Protein AF-0000000083312187 (afdb_homodimer)

Structure (mmCIF, N/CA/C/O backbone):
data_AF-0000000083312187-model_v1
#
loop_
_entity.id
_entity.type
_entity.pdbx_description
1 polymer 'Cupin domain-containing protein'
#
loop_
_atom_site.group_PDB
_atom_site.id
_atom_site.type_symbol
_atom_site.label_atom_id
_atom_site.label_alt_id
_atom_site.label_comp_id
_atom_site.label_asym_id
_atom_site.label_entity_id
_atom_site.label_seq_id
_atom_site.pdbx_PDB_ins_code
_atom_site.Cartn_x
_atom_site.Cartn_y
_atom_site.Cartn_z
_atom_site.occupancy
_atom_site.B_iso_or_equiv
_atom_site.auth_seq_id
_atom_site.auth_comp_id
_atom_site.auth_asym_id
_atom_site.auth_atom_id
_atom_site.pdbx_PDB_model_num
ATOM 1 N N . MET A 1 1 ? -21 4.477 -4.812 1 44.88 1 MET A N 1
ATOM 2 C CA . MET A 1 1 ? -20 5.5 -5.086 1 44.88 1 MET A CA 1
ATOM 3 C C . MET A 1 1 ? -19.188 5.156 -6.332 1 44.88 1 MET A C 1
ATOM 5 O O . MET A 1 1 ? -18.859 3.992 -6.562 1 44.88 1 MET A O 1
ATOM 9 N N . ARG A 1 2 ? -19.047 6.031 -7.301 1 49.97 2 ARG A N 1
ATOM 10 C CA . ARG A 1 2 ? -18.375 5.812 -8.578 1 49.97 2 ARG A CA 1
ATOM 11 C C . ARG A 1 2 ? -16.875 5.609 -8.383 1 49.97 2 ARG A C 1
ATOM 13 O O . ARG A 1 2 ? -16.25 6.281 -7.562 1 49.97 2 ARG A O 1
ATOM 20 N N . GLU A 1 3 ? -16.344 4.527 -8.789 1 69.19 3 GLU A N 1
ATOM 21 C CA . GLU A 1 3 ? -14.914 4.215 -8.781 1 69.19 3 GLU A CA 1
ATOM 22 C C . GLU A 1 3 ? -14.109 5.309 -9.469 1 69.19 3 GLU A C 1
ATOM 24 O O . GLU A 1 3 ? -14.5 5.809 -10.523 1 69.19 3 GLU A O 1
ATOM 29 N N . LYS A 1 4 ? -13.242 5.938 -8.742 1 73.19 4 LYS A N 1
ATOM 30 C CA . LYS A 1 4 ? -12.242 6.812 -9.352 1 73.19 4 LYS A CA 1
ATOM 31 C C . LYS A 1 4 ? -10.953 6.055 -9.641 1 73.19 4 LYS A C 1
ATOM 33 O O . LYS A 1 4 ? -10.469 5.289 -8.805 1 73.19 4 LYS A O 1
ATOM 38 N N . ARG A 1 5 ? -10.531 6.031 -10.969 1 75.44 5 ARG A N 1
ATOM 39 C CA . ARG A 1 5 ? -9.273 5.363 -11.289 1 75.44 5 ARG A CA 1
ATOM 40 C C . ARG A 1 5 ? -8.469 6.168 -12.305 1 75.44 5 ARG A C 1
ATOM 42 O O . ARG A 1 5 ? -9.031 6.695 -13.273 1 75.44 5 ARG A O 1
ATOM 49 N N . GLU A 1 6 ? -7.234 6.398 -12.008 1 72.56 6 GLU A N 1
ATOM 50 C CA . GLU A 1 6 ? -6.344 7.059 -12.953 1 72.56 6 GLU A CA 1
ATOM 51 C C . GLU A 1 6 ? -5.848 6.082 -14.016 1 72.56 6 GLU A C 1
ATOM 53 O O . GLU A 1 6 ? -5.715 6.441 -15.188 1 72.56 6 GLU A O 1
ATOM 58 N N . GLY A 1 7 ? -5.711 4.82 -13.711 1 88.5 7 GLY A N 1
ATOM 59 C CA . GLY A 1 7 ? -5.18 3.719 -14.5 1 88.5 7 GLY A CA 1
ATOM 60 C C . GLY A 1 7 ? -4.758 2.529 -13.656 1 88.5 7 GLY A C 1
ATOM 61 O O . GLY A 1 7 ? -4.766 2.6 -12.43 1 88.5 7 GLY A O 1
ATOM 62 N N . TYR A 1 8 ? -4.348 1.538 -14.344 1 95.19 8 TYR A N 1
ATOM 63 C CA . TYR A 1 8 ? -3.959 0.329 -13.625 1 95.19 8 TYR A CA 1
ATOM 64 C C . TYR A 1 8 ? -2.521 0.428 -13.125 1 95.19 8 TYR A C 1
ATOM 66 O O . TYR A 1 8 ? -2.141 -0.252 -12.172 1 95.19 8 TYR A O 1
ATOM 74 N N . PHE A 1 9 ? -1.704 1.27 -13.852 1 98.06 9 PHE A N 1
ATOM 75 C CA . PHE A 1 9 ? -0.281 1.392 -13.562 1 98.06 9 PHE A CA 1
ATOM 76 C C . PHE A 1 9 ? 0.081 2.832 -13.219 1 98.06 9 PHE A C 1
ATOM 78 O O . PHE A 1 9 ? -0.095 3.734 -14.039 1 98.06 9 PHE A O 1
ATOM 85 N N . VAL A 1 10 ? 0.602 3.006 -12.008 1 97.62 10 VAL A N 1
ATOM 86 C CA . VAL A 1 10 ? 0.875 4.352 -11.508 1 97.62 10 VAL A CA 1
ATOM 87 C C . VAL A 1 10 ? 2.303 4.422 -10.969 1 97.62 10 VAL A C 1
ATOM 89 O O . VAL A 1 10 ? 2.773 3.49 -10.32 1 97.62 10 VAL A O 1
ATOM 92 N N . ARG A 1 11 ? 2.953 5.48 -11.258 1 97.75 11 ARG A N 1
ATOM 93 C CA . ARG A 1 11 ? 4.145 5.883 -10.516 1 97.75 11 ARG A CA 1
ATOM 94 C C . ARG A 1 11 ? 3.832 7.039 -9.57 1 97.75 11 ARG A C 1
ATOM 96 O O . ARG A 1 11 ? 3.891 8.203 -9.961 1 97.75 11 ARG A O 1
ATOM 103 N N . PRO A 1 12 ? 3.58 6.734 -8.352 1 98.5 12 PRO A N 1
ATOM 104 C CA . PRO A 1 12 ? 3.049 7.754 -7.441 1 98.5 12 PRO A CA 1
ATOM 105 C C . PRO A 1 12 ? 3.914 9.008 -7.395 1 98.5 12 PRO A C 1
ATOM 107 O O . PRO A 1 12 ? 3.387 10.125 -7.379 1 98.5 12 PRO A O 1
ATOM 110 N N . LEU A 1 13 ? 5.172 8.867 -7.465 1 98.31 13 LEU A N 1
ATOM 111 C CA . LEU A 1 13 ? 6.074 10 -7.258 1 98.31 13 LEU A CA 1
ATOM 112 C C . LEU A 1 13 ? 5.984 10.984 -8.414 1 98.31 13 LEU A C 1
ATOM 114 O O . LEU A 1 13 ? 6.402 12.141 -8.281 1 98.31 13 LEU A O 1
ATOM 118 N N . ASP A 1 14 ? 5.453 10.539 -9.555 1 97.75 14 ASP A N 1
ATOM 119 C CA . ASP A 1 14 ? 5.262 11.453 -10.68 1 97.75 14 ASP A CA 1
ATOM 120 C C . ASP A 1 14 ? 4.223 12.516 -10.352 1 97.75 14 ASP A C 1
ATOM 122 O O . ASP A 1 14 ? 4.133 13.539 -11.031 1 97.75 14 ASP A O 1
ATOM 126 N N . HIS A 1 15 ? 3.432 12.297 -9.289 1 97.88 15 HIS A N 1
ATOM 127 C CA . HIS A 1 15 ? 2.365 13.219 -8.922 1 97.88 15 HIS A CA 1
ATOM 128 C C . HIS A 1 15 ? 2.756 14.062 -7.711 1 97.88 15 HIS A C 1
ATOM 130 O O . HIS A 1 15 ? 1.979 14.906 -7.258 1 97.88 15 HIS A O 1
ATOM 136 N N . ALA A 1 16 ? 3.969 13.805 -7.18 1 98.31 16 ALA A N 1
ATOM 137 C CA . ALA A 1 16 ? 4.383 14.492 -5.961 1 98.31 16 ALA A CA 1
ATOM 138 C C . ALA A 1 16 ? 4.48 16 -6.191 1 98.31 16 ALA A C 1
ATOM 140 O O . ALA A 1 16 ? 4.961 16.438 -7.238 1 98.31 16 ALA A O 1
ATOM 141 N N . GLN A 1 17 ? 3.953 16.688 -5.195 1 97.31 17 GLN A N 1
ATOM 142 C CA . GLN A 1 17 ? 3.979 18.156 -5.234 1 97.31 17 GLN A CA 1
ATOM 143 C C . GLN A 1 17 ? 4.234 18.734 -3.846 1 97.31 17 GLN A C 1
ATOM 145 O O . GLN A 1 17 ? 3.955 18.094 -2.834 1 97.31 17 GLN A O 1
ATOM 150 N N . VAL A 1 18 ? 4.859 19.938 -3.854 1 95.06 18 VAL A N 1
ATOM 151 C CA . VAL A 1 18 ? 5.008 20.688 -2.613 1 95.06 18 VAL A CA 1
ATOM 152 C C . VAL A 1 18 ? 4.012 21.844 -2.588 1 95.06 18 VAL A C 1
ATOM 154 O O . VAL A 1 18 ? 3.973 22.656 -3.516 1 95.06 18 VAL A O 1
ATOM 157 N N . ARG A 1 19 ? 3.209 21.828 -1.599 1 95.44 19 ARG A N 1
ATOM 158 C CA . ARG A 1 19 ? 2.33 22.953 -1.311 1 95.44 19 ARG A CA 1
ATOM 159 C C . ARG A 1 19 ? 2.639 23.547 0.059 1 95.44 19 ARG A C 1
ATOM 161 O O . ARG A 1 19 ? 2.502 22.875 1.081 1 95.44 19 ARG A O 1
ATOM 168 N N . PRO A 1 20 ? 3.023 24.797 0.011 1 92.88 20 PRO A N 1
ATOM 169 C CA . PRO A 1 20 ? 3.463 25.375 1.28 1 92.88 20 PRO A CA 1
ATOM 170 C C . PRO A 1 20 ? 2.309 25.609 2.254 1 92.88 20 PRO A C 1
ATOM 172 O O . PRO A 1 20 ? 2.514 25.594 3.471 1 92.88 20 PRO A O 1
ATOM 175 N N . GLU A 1 21 ? 1.139 25.766 1.755 1 95.62 21 GLU A N 1
ATOM 176 C CA . GLU A 1 21 ? 0.033 26.203 2.604 1 95.62 21 GLU A CA 1
ATOM 177 C C . GLU A 1 21 ? -0.605 25.016 3.328 1 95.62 21 GLU A C 1
ATOM 179 O O . GLU A 1 21 ? -1.021 25.141 4.48 1 95.62 21 GLU A O 1
ATOM 184 N N . LYS A 1 22 ? -0.752 23.938 2.574 1 96.88 22 LYS A N 1
ATOM 185 C CA . LYS A 1 22 ? -1.388 22.75 3.164 1 96.88 22 LYS A CA 1
ATOM 186 C C . LYS A 1 22 ? -0.847 21.469 2.545 1 96.88 22 LYS A C 1
ATOM 188 O O . LYS A 1 22 ? -0.355 21.469 1.415 1 96.88 22 LYS A O 1
ATOM 193 N N . PRO A 1 23 ? -0.959 20.438 3.227 1 98 23 PRO A N 1
ATOM 194 C CA . PRO A 1 23 ? -0.516 19.172 2.645 1 98 23 PRO A CA 1
ATOM 195 C C . PRO A 1 23 ? -1.186 18.859 1.307 1 98 23 PRO A C 1
ATOM 197 O O . PRO A 1 23 ? -2.355 19.203 1.107 1 98 23 PRO A O 1
ATOM 200 N N . PHE A 1 24 ? -0.354 18.281 0.416 1 98.44 24 PHE A N 1
ATOM 201 C CA . PHE A 1 24 ? -0.876 17.859 -0.878 1 98.44 24 PHE A CA 1
ATOM 202 C C . PHE A 1 24 ? -1.428 16.438 -0.802 1 98.44 24 PHE A C 1
ATOM 204 O O . PHE A 1 24 ? -0.827 15.57 -0.172 1 98.44 24 PHE A O 1
ATOM 211 N N . LYS A 1 25 ? -2.564 16.203 -1.432 1 97.75 25 LYS A N 1
ATOM 212 C CA . LYS A 1 25 ? -3.174 14.875 -1.516 1 97.75 25 LYS A CA 1
ATOM 213 C C . LYS A 1 25 ? -3.627 14.562 -2.939 1 97.75 25 LYS A C 1
ATOM 215 O O . LYS A 1 25 ? -4.129 15.445 -3.643 1 97.75 25 LYS A O 1
ATOM 220 N N . HIS A 1 26 ? -3.396 13.414 -3.395 1 97.19 26 HIS A N 1
ATOM 221 C CA . HIS A 1 26 ? -3.867 12.898 -4.676 1 97.19 26 HIS A CA 1
ATOM 222 C C . HIS A 1 26 ? -4.402 11.477 -4.539 1 97.19 26 HIS A C 1
ATOM 224 O O . HIS A 1 26 ? -3.703 10.594 -4.043 1 97.19 26 HIS A O 1
ATOM 230 N N . THR A 1 27 ? -5.695 11.234 -4.988 1 97.38 27 THR A N 1
ATOM 231 C CA . THR A 1 27 ? -6.289 9.906 -4.941 1 97.38 27 THR A CA 1
ATOM 232 C C . THR A 1 27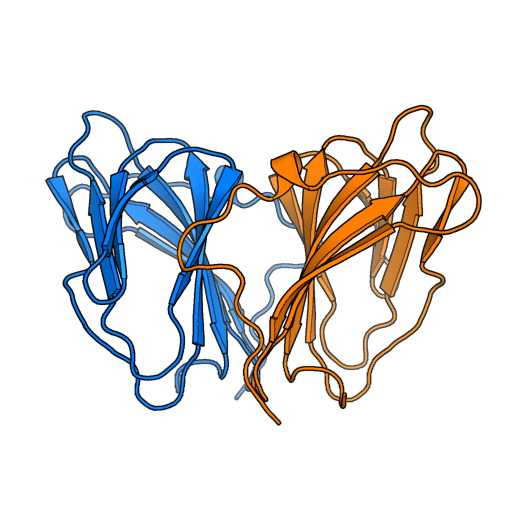 ? -6.062 9.164 -6.258 1 97.38 27 THR A C 1
ATOM 234 O O . THR A 1 27 ? -6.449 9.648 -7.324 1 97.38 27 THR A O 1
ATOM 237 N N . PHE A 1 28 ? -5.434 7.988 -6.16 1 97.75 28 PHE A N 1
ATOM 238 C CA . PHE A 1 28 ? -5.207 7.176 -7.352 1 97.75 28 PHE A CA 1
ATOM 239 C C . PHE A 1 28 ? -6.398 6.266 -7.621 1 97.75 28 PHE A C 1
ATOM 241 O O . PHE A 1 28 ? -6.738 6.004 -8.773 1 97.75 28 PHE A O 1
ATOM 248 N N . PHE A 1 29 ? -6.984 5.746 -6.551 1 97.38 29 PHE A N 1
ATOM 249 C CA . PHE A 1 29 ? -8.07 4.773 -6.637 1 97.38 29 PHE A CA 1
ATOM 250 C C . PHE A 1 29 ? -8.977 4.867 -5.418 1 97.38 29 PHE A C 1
ATOM 252 O O . PHE A 1 29 ? -8.5 5.031 -4.293 1 97.38 29 PHE A O 1
ATOM 259 N N . GLN A 1 30 ? -10.242 4.789 -5.672 1 97.06 30 GLN A N 1
ATOM 260 C CA . GLN A 1 30 ? -11.203 4.711 -4.574 1 97.06 30 GLN A CA 1
ATOM 261 C C . GLN A 1 30 ? -12.414 3.867 -4.961 1 97.06 30 GLN A C 1
ATOM 263 O O . GLN A 1 30 ? -13.008 4.074 -6.023 1 97.06 30 GLN A O 1
ATOM 268 N N . SER A 1 31 ? -12.648 2.926 -4.203 1 96.12 31 SER A N 1
ATOM 269 C CA . SER A 1 31 ? -13.898 2.176 -4.18 1 96.12 31 SER A CA 1
ATOM 270 C C . SER A 1 31 ? -14.539 2.215 -2.795 1 96.12 31 SER A C 1
ATOM 272 O O . SER A 1 31 ? -14.125 2.992 -1.934 1 96.12 31 SER A O 1
ATOM 274 N N . GLU A 1 32 ? -15.656 1.468 -2.67 1 95.38 32 GLU A N 1
ATOM 275 C CA . GLU A 1 32 ? -16.234 1.384 -1.333 1 95.38 32 GLU A CA 1
ATOM 276 C C . GLU A 1 32 ? -15.305 0.645 -0.375 1 95.38 32 GLU A C 1
ATOM 278 O O . GLU A 1 32 ? -15.367 0.848 0.839 1 95.38 32 GLU A O 1
ATOM 283 N N . ARG A 1 33 ? -14.367 -0.087 -0.883 1 96.75 33 ARG A N 1
ATOM 284 C CA . ARG A 1 33 ? -13.562 -1.013 -0.092 1 96.75 33 ARG A CA 1
ATOM 285 C C . ARG A 1 33 ? -12.289 -0.34 0.41 1 96.75 33 ARG A C 1
ATOM 287 O O . ARG A 1 33 ? -11.82 -0.624 1.518 1 96.75 33 ARG A O 1
ATOM 294 N N . LEU A 1 34 ? -11.766 0.509 -0.453 1 97.44 34 LEU A N 1
ATOM 295 C CA . LEU A 1 34 ? -10.531 1.141 -0.013 1 97.44 34 LEU A CA 1
ATOM 296 C C . LEU A 1 34 ? -10.234 2.389 -0.837 1 97.44 34 LEU A C 1
ATOM 298 O O . LEU A 1 34 ? -10.844 2.607 -1.885 1 97.44 34 LEU A O 1
ATOM 302 N N . LEU A 1 35 ? -9.461 3.229 -0.307 1 97.62 35 LEU A N 1
ATOM 303 C CA . LEU A 1 35 ? -8.852 4.375 -0.971 1 97.62 35 LEU A CA 1
ATOM 304 C C . LEU A 1 35 ? -7.332 4.262 -0.974 1 97.62 35 LEU A C 1
ATOM 306 O O . LEU A 1 35 ? -6.73 3.904 0.04 1 97.62 35 LEU A O 1
ATOM 310 N N . ALA A 1 36 ? -6.66 4.445 -2.139 1 98.06 36 ALA A N 1
ATOM 311 C CA . ALA A 1 36 ? -5.211 4.578 -2.275 1 98.06 36 ALA A CA 1
ATOM 312 C C . ALA A 1 36 ? -4.84 5.938 -2.861 1 98.06 36 ALA A C 1
ATOM 314 O O . ALA A 1 36 ? -5.371 6.34 -3.898 1 98.06 36 ALA A O 1
ATOM 315 N N . GLY A 1 37 ? -3.969 6.59 -2.164 1 98.06 37 GLY A N 1
ATOM 316 C CA . GLY A 1 37 ? -3.588 7.914 -2.629 1 98.06 37 GLY A CA 1
ATOM 317 C C . GLY A 1 37 ? -2.195 8.328 -2.188 1 98.06 37 GLY A C 1
ATOM 318 O O . GLY A 1 37 ? -1.494 7.555 -1.532 1 98.06 37 GLY A O 1
ATOM 319 N N . LEU A 1 38 ? -1.768 9.484 -2.658 1 98.69 38 LEU A N 1
ATOM 320 C CA . LEU A 1 38 ? -0.474 10.094 -2.361 1 98.69 38 LEU A CA 1
ATOM 321 C C . LEU A 1 38 ? -0.638 11.305 -1.457 1 98.69 38 LEU A C 1
ATOM 323 O O . LEU A 1 38 ? -1.54 12.125 -1.662 1 98.69 38 LEU A O 1
ATOM 327 N N . ASN A 1 39 ? 0.223 11.375 -0.456 1 98.81 39 ASN A N 1
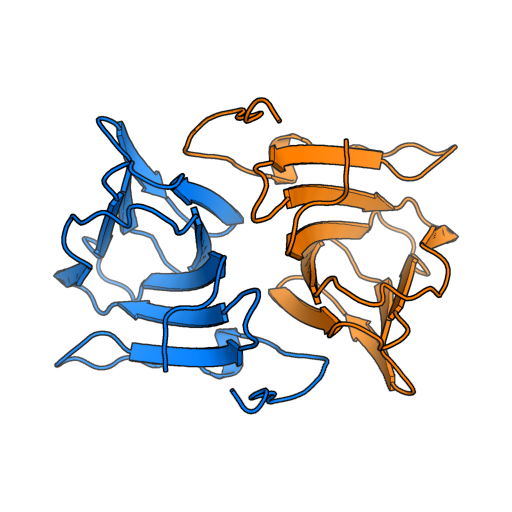ATOM 328 C CA . ASN A 1 39 ? 0.313 12.562 0.391 1 98.81 39 ASN A CA 1
ATOM 329 C C . ASN A 1 39 ? 1.723 13.148 0.387 1 98.81 39 ASN A C 1
ATOM 331 O O . ASN A 1 39 ? 2.707 12.406 0.412 1 98.81 39 ASN A O 1
ATOM 335 N N 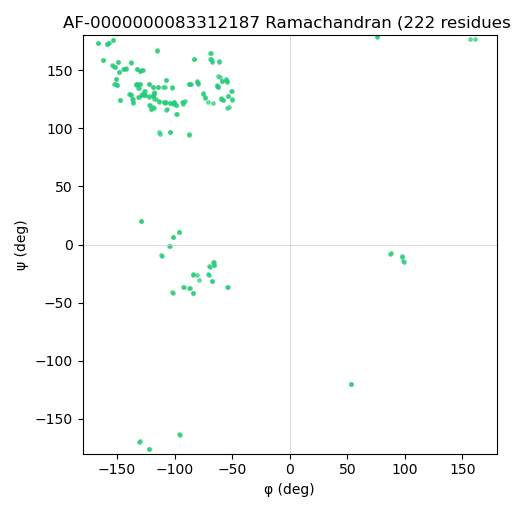. CYS A 1 40 ? 1.809 14.445 0.318 1 98.88 40 CYS A N 1
ATOM 336 C CA . CYS A 1 40 ? 3.066 15.18 0.451 1 98.88 40 CYS A CA 1
ATOM 337 C C . CYS A 1 40 ? 2.967 16.234 1.541 1 98.88 40 CYS A C 1
ATOM 339 O O . CYS A 1 40 ? 2.029 17.031 1.552 1 98.88 40 CYS A O 1
ATOM 341 N N . LEU A 1 41 ? 3.91 16.234 2.445 1 98.81 41 LEU A N 1
ATOM 342 C CA . LEU A 1 41 ? 4.016 17.234 3.498 1 98.81 41 LEU A CA 1
ATOM 343 C C . LEU A 1 41 ? 5.27 18.094 3.311 1 98.81 41 LEU A C 1
ATOM 345 O O . LEU A 1 41 ? 6.383 17.562 3.264 1 98.81 41 LEU A O 1
ATOM 349 N N . ALA A 1 42 ? 5.109 19.391 3.207 1 98.62 42 ALA A N 1
ATOM 350 C CA . ALA A 1 42 ? 6.254 20.297 3.266 1 98.62 42 ALA A CA 1
ATOM 351 C C . ALA A 1 42 ? 6.863 20.312 4.664 1 98.62 42 ALA A C 1
ATOM 353 O O . ALA A 1 42 ? 6.223 19.906 5.633 1 98.62 42 ALA A O 1
ATOM 354 N N . PRO A 1 43 ? 8.156 20.766 4.715 1 98.19 43 PRO A N 1
ATOM 355 C CA . PRO A 1 43 ? 8.75 20.906 6.051 1 98.19 43 PRO A CA 1
ATOM 356 C C . PRO A 1 43 ? 7.859 21.688 7.012 1 98.19 43 PRO A C 1
ATOM 358 O O . PRO A 1 43 ? 7.359 22.75 6.66 1 98.19 43 PRO A O 1
ATOM 361 N N . GLY A 1 44 ? 7.559 21.078 8.125 1 98.12 44 GLY A N 1
ATOM 362 C CA . GLY A 1 44 ? 6.773 21.75 9.148 1 98.12 44 GLY A CA 1
ATOM 363 C C . GLY A 1 44 ? 5.305 21.359 9.117 1 98.12 44 GLY A C 1
ATOM 364 O O . GLY A 1 44 ? 4.574 21.609 10.078 1 98.12 44 GLY A O 1
ATOM 365 N N . GLN A 1 45 ? 4.852 20.75 8.078 1 98.75 45 GLN A N 1
ATOM 366 C CA . GLN A 1 45 ? 3.459 20.344 7.965 1 98.75 45 GLN A CA 1
ATOM 367 C C . GLN A 1 45 ? 3.227 19 8.672 1 98.75 45 GLN A C 1
ATOM 369 O O . GLN A 1 45 ? 4.176 18.266 8.93 1 98.75 45 GLN A O 1
ATOM 374 N N . ALA A 1 46 ? 1.927 18.766 8.984 1 98.56 46 ALA A N 1
ATOM 375 C CA . ALA A 1 46 ? 1.582 17.562 9.719 1 98.56 46 ALA A CA 1
ATOM 376 C C . ALA A 1 46 ? 0.142 17.141 9.445 1 98.56 46 ALA A C 1
ATOM 378 O O . ALA A 1 46 ? -0.658 17.938 8.945 1 98.56 46 ALA A O 1
ATOM 379 N N . GLN A 1 47 ? -0.128 15.867 9.602 1 98.12 47 GLN A N 1
ATOM 380 C CA . GLN A 1 47 ? -1.462 15.344 9.875 1 98.12 47 GLN A CA 1
ATOM 381 C C . GLN A 1 47 ? -1.654 15.078 11.367 1 98.12 47 GLN A C 1
ATOM 383 O O . GLN A 1 47 ? -1.032 14.172 11.93 1 98.12 47 GLN A O 1
ATOM 388 N N . PRO A 1 48 ? -2.492 15.844 11.953 1 97.25 48 PRO A N 1
ATOM 389 C CA . PRO A 1 48 ? -2.631 15.75 13.414 1 97.25 48 PRO A CA 1
ATOM 390 C C . PRO A 1 48 ? -3.098 14.375 13.875 1 97.25 48 PRO A C 1
ATOM 392 O O . PRO A 1 48 ? -3.738 13.648 13.109 1 97.25 48 PRO A O 1
ATOM 395 N N . LEU A 1 49 ? -2.799 14.07 15.117 1 97.38 49 LEU A N 1
ATOM 396 C CA . LEU A 1 49 ? -3.215 12.82 15.742 1 97.38 49 LEU A CA 1
ATOM 397 C C . LEU A 1 49 ? -4.734 12.688 15.742 1 97.38 49 LEU A C 1
ATOM 399 O O . LEU A 1 49 ? -5.441 13.609 16.156 1 97.38 49 LEU A O 1
ATOM 403 N N . HIS A 1 50 ? -5.23 11.625 15.219 1 96.81 50 HIS A N 1
ATOM 404 C CA . HIS A 1 50 ? -6.652 11.297 15.172 1 96.81 50 HIS A CA 1
ATOM 405 C C . HIS A 1 50 ? -6.863 9.789 15.016 1 96.81 50 HIS A C 1
ATOM 407 O O . HIS A 1 50 ? -5.902 9.031 14.93 1 96.81 50 HIS A O 1
ATOM 413 N N . ASP A 1 51 ? -8.117 9.375 15.102 1 93.38 51 ASP A N 1
ATOM 414 C CA . ASP A 1 51 ? -8.422 7.961 14.867 1 93.38 51 ASP A CA 1
ATOM 415 C C . ASP A 1 51 ? -9.68 7.801 14.016 1 93.38 51 ASP A C 1
ATOM 417 O O . ASP A 1 51 ? -10.414 8.766 13.797 1 93.38 51 ASP A O 1
ATOM 421 N N . HIS A 1 52 ? -9.703 6.707 13.422 1 93.56 52 HIS A N 1
ATOM 422 C CA . HIS A 1 52 ? -10.906 6.254 12.734 1 93.56 52 HIS A CA 1
ATOM 423 C C . HIS A 1 52 ? -11.453 4.98 13.367 1 93.56 52 HIS A C 1
ATOM 425 O O . HIS A 1 52 ? -10.75 3.969 13.445 1 93.56 52 HIS A O 1
ATOM 431 N N . ALA A 1 53 ? -12.703 4.973 13.773 1 93.19 53 ALA A N 1
ATOM 432 C CA . ALA A 1 53 ? -13.273 3.836 14.492 1 93.19 53 ALA A CA 1
ATOM 433 C C . ALA A 1 53 ? -13.383 2.615 13.578 1 93.19 53 ALA A C 1
ATOM 435 O O . ALA A 1 53 ? -13.227 1.479 14.039 1 93.19 53 ALA A O 1
ATOM 436 N N . ASP A 1 54 ? -13.602 2.826 12.312 1 95.69 54 ASP A N 1
ATOM 437 C CA . ASP A 1 54 ? -13.977 1.698 11.461 1 95.69 54 ASP A CA 1
ATOM 438 C C . ASP A 1 54 ? -13.102 1.636 10.211 1 95.69 54 ASP A C 1
ATOM 440 O O . ASP A 1 54 ? -13.508 1.085 9.188 1 95.69 54 ASP A O 1
ATOM 444 N N . GLN A 1 55 ? -11.953 2.281 10.289 1 97.81 55 GLN A N 1
ATOM 445 C CA . GLN A 1 55 ? -11.055 2.268 9.133 1 97.81 55 GLN A CA 1
ATOM 446 C C . GLN A 1 55 ? -9.633 1.907 9.547 1 97.81 55 GLN A C 1
ATOM 448 O O . GLN A 1 55 ? -9.102 2.459 10.516 1 97.81 55 GLN A O 1
ATOM 453 N N . ASP A 1 56 ? -9.094 0.904 8.867 1 97.69 56 ASP A N 1
ATOM 454 C CA . ASP A 1 56 ? -7.648 0.707 8.922 1 97.69 56 ASP A CA 1
ATOM 455 C C . ASP A 1 56 ? -6.93 1.66 7.969 1 97.69 56 ASP A C 1
ATOM 457 O O . ASP A 1 56 ? -7.402 1.913 6.859 1 97.69 56 ASP A O 1
ATOM 461 N N . LYS A 1 57 ? -5.805 2.174 8.438 1 98.06 57 LYS A N 1
ATOM 462 C CA . LYS A 1 57 ? -5.008 3.078 7.613 1 98.06 57 LYS A CA 1
ATOM 463 C C . LYS A 1 57 ? -3.531 2.688 7.641 1 98.06 57 LYS A C 1
ATOM 465 O O . LYS A 1 57 ? -2.994 2.346 8.695 1 98.06 57 LYS A O 1
ATOM 470 N N . PHE A 1 58 ? -2.848 2.736 6.465 1 97.12 58 PHE A N 1
ATOM 471 C CA . PHE A 1 58 ? -1.414 2.484 6.406 1 97.12 58 PHE A CA 1
ATOM 472 C C . PHE A 1 58 ? -0.702 3.586 5.633 1 97.12 58 PHE A C 1
ATOM 474 O O . PHE A 1 58 ? -1.285 4.195 4.734 1 97.12 58 PHE A O 1
ATOM 481 N N . TYR A 1 59 ? 0.511 3.797 6.031 1 98.5 59 TYR A N 1
ATOM 482 C CA . TYR A 1 59 ? 1.443 4.672 5.332 1 98.5 59 TYR A CA 1
ATOM 483 C C . TYR A 1 59 ? 2.613 3.881 4.762 1 98.5 59 TYR A C 1
ATOM 485 O O . TYR A 1 59 ? 3.137 2.977 5.414 1 98.5 59 TYR A O 1
ATOM 493 N N . LEU A 1 60 ? 3.008 4.113 3.584 1 98.75 60 LEU A N 1
ATOM 494 C CA . LEU A 1 60 ? 4.293 3.682 3.043 1 98.75 60 LEU A CA 1
ATOM 495 C C . LEU A 1 60 ? 5.117 4.879 2.582 1 98.75 60 LEU A C 1
ATOM 497 O O . LEU A 1 60 ? 4.766 5.543 1.604 1 98.75 60 LEU A O 1
ATOM 501 N N . VAL A 1 61 ? 6.246 5.078 3.234 1 98.88 61 VAL A N 1
ATOM 502 C CA . VAL A 1 61 ? 7.07 6.23 2.893 1 98.88 61 VAL A CA 1
ATOM 503 C C . VAL A 1 61 ? 7.773 5.984 1.56 1 98.88 61 VAL A C 1
ATOM 505 O O . VAL A 1 61 ? 8.406 4.941 1.367 1 98.88 61 VAL A O 1
ATOM 508 N N . LEU A 1 62 ? 7.602 6.93 0.667 1 98.69 62 LEU A N 1
ATOM 509 C CA . LEU A 1 62 ? 8.219 6.809 -0.65 1 98.69 62 LEU A CA 1
ATOM 510 C C . LEU A 1 62 ? 9.461 7.68 -0.749 1 98.69 62 LEU A C 1
ATOM 512 O O . LEU A 1 62 ? 10.453 7.289 -1.377 1 98.69 62 LEU A O 1
ATOM 516 N N . GLU A 1 63 ? 9.367 8.867 -0.209 1 98.56 63 GLU A N 1
ATOM 517 C CA . GLU A 1 63 ? 10.453 9.844 -0.243 1 98.56 63 GLU A CA 1
ATOM 518 C C . GLU A 1 63 ? 10.445 10.727 1.004 1 98.56 63 GLU A C 1
ATOM 520 O O . GLU A 1 63 ? 9.383 11.078 1.51 1 98.56 63 GLU A O 1
ATOM 525 N N . GLY A 1 64 ? 11.68 11.172 1.445 1 98.44 64 GLY A N 1
ATOM 526 C CA . GLY A 1 64 ? 11.781 11.992 2.639 1 98.44 64 GLY A CA 1
ATOM 527 C C . GLY A 1 64 ? 11.625 11.203 3.926 1 98.44 64 GLY A C 1
ATOM 528 O O . GLY A 1 64 ? 11.617 9.969 3.906 1 98.44 64 GLY A O 1
ATOM 529 N N . GLU A 1 65 ? 11.727 11.914 4.996 1 98.62 65 GLU A N 1
ATOM 530 C CA . GLU A 1 65 ? 11.57 11.32 6.32 1 98.62 65 GLU A CA 1
ATOM 531 C C . GLU A 1 65 ? 10.641 12.156 7.191 1 98.62 65 GLU A C 1
ATOM 533 O O . GLU A 1 65 ? 10.5 13.367 6.984 1 98.62 65 GLU A O 1
ATOM 538 N N . GLY A 1 66 ? 9.969 11.516 8.102 1 98.75 66 GLY A N 1
ATOM 539 C CA . GLY A 1 66 ? 9.109 12.172 9.07 1 98.75 66 GLY A CA 1
ATOM 540 C C . GLY A 1 66 ? 8.844 11.328 10.305 1 98.75 66 GLY A C 1
ATOM 541 O O . GLY A 1 66 ? 9.266 10.172 10.367 1 98.75 66 GLY A O 1
ATOM 542 N N . THR A 1 67 ? 8.227 11.914 11.25 1 98.88 67 THR A N 1
ATOM 543 C CA . THR A 1 67 ? 7.895 11.219 12.484 1 98.88 67 THR A CA 1
ATOM 544 C C . THR A 1 67 ? 6.434 10.773 12.477 1 98.88 67 THR A C 1
ATOM 546 O O . THR A 1 67 ? 5.531 11.602 12.32 1 98.88 67 THR A O 1
ATOM 549 N N . PHE A 1 68 ? 6.25 9.469 12.641 1 98.88 68 PHE A N 1
ATOM 550 C CA . PHE A 1 68 ? 4.914 8.883 12.672 1 98.88 68 PHE A CA 1
ATOM 551 C C . PHE A 1 68 ? 4.547 8.445 14.086 1 98.88 68 PHE A C 1
ATOM 553 O O . PHE A 1 68 ? 5.398 7.965 14.836 1 98.88 68 PHE A O 1
ATOM 560 N N . THR A 1 69 ? 3.271 8.68 14.367 1 98.62 69 THR A N 1
ATOM 561 C CA . THR A 1 69 ? 2.719 8.242 15.648 1 98.62 69 THR A CA 1
ATOM 562 C C . THR A 1 69 ? 1.591 7.238 15.438 1 98.62 69 THR A C 1
ATOM 564 O O . THR A 1 69 ? 0.711 7.453 14.602 1 98.62 69 THR A O 1
ATOM 567 N N . VAL A 1 70 ? 1.712 6.117 16.141 1 98.31 70 VAL A N 1
ATOM 568 C CA . VAL A 1 70 ? 0.636 5.137 16.203 1 98.31 70 VAL A CA 1
ATOM 569 C C . VAL A 1 70 ? 0.468 4.66 17.656 1 98.31 70 VAL A C 1
ATOM 571 O O . VAL A 1 70 ? 1.389 4.078 18.234 1 98.31 70 VAL A O 1
ATOM 574 N N . GLY A 1 71 ? -0.767 4.871 18.125 1 96.75 71 GLY A N 1
ATOM 575 C CA . GLY A 1 71 ? -0.933 4.621 19.547 1 96.75 71 GLY A CA 1
ATOM 576 C C . GLY A 1 71 ? 0.063 5.375 20.406 1 96.75 71 GLY A C 1
ATOM 577 O O . GLY A 1 71 ? 0.199 6.594 20.281 1 96.75 71 GLY A O 1
ATOM 578 N N . ASP A 1 72 ? 0.842 4.602 21.156 1 96 72 ASP A N 1
ATOM 579 C CA . ASP A 1 72 ? 1.806 5.219 22.062 1 96 72 ASP A CA 1
ATOM 580 C C . ASP A 1 72 ? 3.213 5.188 21.469 1 96 72 ASP A C 1
ATOM 582 O O . ASP A 1 72 ? 4.18 5.566 22.125 1 96 72 ASP A O 1
ATOM 586 N N . SER A 1 73 ? 3.271 4.758 20.281 1 97.19 73 SER A N 1
ATOM 587 C CA . SER A 1 73 ? 4.578 4.637 19.641 1 97.19 73 SER A CA 1
ATOM 588 C C . SER A 1 73 ? 4.824 5.785 18.672 1 97.19 73 SER A C 1
ATOM 590 O O . SER A 1 73 ? 3.924 6.188 17.922 1 97.19 73 SER A O 1
ATOM 592 N N . ARG A 1 74 ? 5.957 6.324 18.719 1 97.81 74 ARG A N 1
ATOM 593 C CA . ARG A 1 74 ? 6.426 7.391 17.844 1 97.81 74 ARG A CA 1
ATOM 594 C C . ARG A 1 74 ? 7.781 7.043 17.234 1 97.81 74 ARG A C 1
ATOM 596 O O . ARG A 1 74 ? 8.719 6.703 17.969 1 97.81 74 ARG A O 1
ATOM 603 N N . ARG A 1 75 ? 7.895 7.152 15.922 1 98.31 75 ARG A N 1
ATOM 604 C CA . ARG A 1 75 ? 9.117 6.727 15.25 1 98.31 75 ARG A CA 1
ATOM 605 C C . ARG A 1 75 ? 9.367 7.547 13.992 1 98.31 75 ARG A C 1
ATOM 607 O O . ARG A 1 75 ? 8.43 7.848 13.242 1 98.31 75 ARG A O 1
ATOM 614 N N . ARG A 1 76 ? 10.641 7.922 13.828 1 98.62 76 ARG A N 1
ATOM 615 C CA . ARG A 1 76 ? 11.031 8.5 12.555 1 98.62 76 ARG A CA 1
ATOM 616 C C . ARG A 1 76 ? 11.141 7.43 11.477 1 98.62 76 ARG A C 1
ATOM 618 O O . ARG A 1 76 ? 11.789 6.398 11.68 1 98.62 76 ARG A O 1
ATOM 625 N N . CYS A 1 77 ? 10.516 7.691 10.383 1 98.56 77 CYS A N 1
ATOM 626 C CA . CYS A 1 77 ? 10.477 6.707 9.305 1 98.56 77 CYS A CA 1
ATOM 627 C C . CYS A 1 77 ? 10.914 7.328 7.984 1 98.56 77 CYS A C 1
ATOM 629 O O . CYS A 1 77 ? 10.758 8.531 7.777 1 98.56 77 CYS A O 1
ATOM 631 N N . GLY A 1 78 ? 11.508 6.445 7.133 1 98.44 78 GLY A N 1
ATOM 632 C CA . GLY A 1 78 ? 11.969 6.855 5.816 1 98.44 78 GLY A CA 1
ATOM 633 C C . GLY A 1 78 ? 11.5 5.926 4.707 1 98.44 78 GLY A C 1
ATOM 634 O O . GLY A 1 78 ? 10.648 5.062 4.934 1 98.44 78 GLY A O 1
ATOM 635 N N . PRO A 1 79 ? 12.078 6.141 3.514 1 98.44 79 PRO A N 1
ATOM 636 C CA . PRO A 1 79 ? 11.617 5.406 2.334 1 98.44 79 PRO A CA 1
ATOM 637 C C . PRO A 1 79 ? 11.617 3.895 2.539 1 98.44 79 PRO A C 1
ATOM 639 O O . PRO A 1 79 ? 12.609 3.336 3.018 1 98.44 79 PRO A O 1
ATOM 642 N N . GLY A 1 80 ? 10.469 3.297 2.248 1 97.81 80 GLY A N 1
ATOM 643 C CA . GLY A 1 80 ? 10.359 1.848 2.322 1 97.81 80 GLY A CA 1
ATOM 644 C C . GLY A 1 80 ? 9.75 1.36 3.623 1 97.81 80 GLY A C 1
ATOM 645 O O . GLY A 1 80 ? 9.43 0.178 3.758 1 97.81 80 GLY A O 1
ATOM 646 N N . GLU A 1 81 ? 9.594 2.217 4.547 1 98.19 81 GLU A N 1
ATOM 647 C CA . GLU A 1 81 ? 8.992 1.808 5.809 1 98.19 81 GLU A CA 1
ATOM 648 C C . GLU A 1 81 ? 7.465 1.893 5.746 1 98.19 81 GLU A C 1
ATOM 650 O O . GLU A 1 81 ? 6.914 2.818 5.148 1 98.19 81 GLU A O 1
ATOM 655 N N . LEU A 1 82 ? 6.848 0.868 6.309 1 98.62 82 LEU A N 1
ATOM 656 C CA . LEU A 1 82 ? 5.402 0.687 6.355 1 98.62 82 LEU A CA 1
ATOM 657 C C . LEU A 1 82 ? 4.871 0.919 7.766 1 98.62 82 LEU A C 1
ATOM 659 O O . LEU A 1 82 ? 5.363 0.323 8.727 1 98.62 82 LEU A O 1
ATOM 663 N N . ILE A 1 83 ? 3.949 1.867 7.879 1 98.75 83 ILE A N 1
ATOM 664 C CA . ILE A 1 83 ? 3.326 2.186 9.164 1 98.75 83 ILE A CA 1
ATOM 665 C C . ILE A 1 83 ? 1.87 1.724 9.156 1 98.75 83 ILE A C 1
ATOM 667 O O . ILE A 1 83 ? 1.093 2.115 8.281 1 98.75 83 ILE A O 1
ATOM 671 N N . LEU A 1 84 ? 1.523 0.906 10.078 1 98.12 84 LEU A N 1
ATOM 672 C CA . LEU A 1 84 ? 0.201 0.297 10.172 1 98.12 84 LEU A CA 1
ATOM 673 C C . LEU A 1 84 ? -0.602 0.906 11.312 1 98.12 84 LEU A C 1
ATOM 675 O O . LEU A 1 84 ? -0.202 0.812 12.477 1 98.12 84 LEU A O 1
ATOM 679 N N . ALA A 1 85 ? -1.697 1.558 10.969 1 97.94 85 ALA A N 1
ATOM 680 C CA . ALA A 1 85 ? -2.6 2.16 11.945 1 97.94 85 ALA A CA 1
ATOM 681 C C . ALA A 1 85 ? -3.955 1.459 11.945 1 97.94 85 ALA A C 1
ATOM 683 O O . ALA A 1 85 ? -4.84 1.805 11.156 1 97.94 85 ALA A O 1
ATOM 684 N N . PRO A 1 86 ? -4.137 0.516 12.867 1 97.19 86 PRO A N 1
ATOM 685 C CA . PRO A 1 86 ? -5.402 -0.22 12.914 1 97.19 86 PRO A CA 1
ATOM 686 C C . PRO A 1 86 ? -6.578 0.658 13.328 1 97.19 86 PRO A C 1
ATOM 688 O O . PRO A 1 86 ? -6.383 1.688 13.984 1 97.19 86 PRO A O 1
ATOM 691 N N . ALA A 1 87 ? -7.781 0.189 12.945 1 97.25 87 ALA A N 1
ATOM 692 C CA . ALA A 1 87 ? -9 0.877 13.359 1 97.25 87 ALA A CA 1
ATOM 693 C C . ALA A 1 87 ? -9.016 1.122 14.867 1 97.25 87 ALA A C 1
ATOM 695 O O . ALA A 1 87 ? -8.672 0.234 15.648 1 97.25 87 ALA A O 1
ATOM 696 N N . GLY A 1 88 ? -9.344 2.346 15.227 1 96.69 88 GLY A N 1
ATOM 697 C CA . GLY A 1 88 ? -9.484 2.693 16.625 1 96.69 88 GLY A CA 1
ATOM 698 C C . GLY A 1 88 ? -8.188 3.127 17.281 1 96.69 88 GLY A C 1
ATOM 699 O O . GLY A 1 88 ? -8.172 3.559 18.438 1 96.69 88 GLY A O 1
ATOM 700 N N . VAL A 1 89 ? -7.02 3.008 16.609 1 97 89 VAL A N 1
ATOM 701 C CA . VAL A 1 89 ? -5.723 3.365 17.172 1 97 89 VAL A CA 1
ATOM 702 C C . VAL A 1 89 ? -5.324 4.762 16.688 1 97 89 VAL A C 1
ATOM 704 O O . VAL A 1 89 ? -5.223 5.012 15.492 1 97 89 VAL A O 1
ATOM 707 N N . PRO A 1 90 ? -5.121 5.711 17.609 1 98.06 90 PRO A N 1
ATOM 708 C CA . PRO A 1 90 ? -4.684 7.047 17.188 1 98.06 90 PRO A CA 1
ATOM 709 C C . PRO A 1 90 ? -3.414 7.016 16.344 1 98.06 90 PRO A C 1
ATOM 711 O O . PRO A 1 90 ? -2.506 6.227 16.609 1 98.06 90 PRO A O 1
ATOM 714 N N . HIS A 1 91 ? -3.385 7.871 15.297 1 98.62 91 HIS A N 1
ATOM 715 C CA . HIS A 1 91 ? -2.225 7.91 14.414 1 98.62 91 HIS A CA 1
ATOM 716 C C . HIS A 1 91 ? -2.053 9.297 13.797 1 98.62 91 HIS A C 1
ATOM 718 O O . HIS A 1 91 ? -3.012 10.062 13.711 1 98.62 91 HIS A O 1
ATOM 724 N N . GLY A 1 92 ? -0.89 9.656 13.469 1 98.56 92 GLY A N 1
ATOM 725 C CA . GLY A 1 92 ? -0.531 10.93 12.859 1 98.56 92 GLY A CA 1
ATOM 726 C C . GLY A 1 92 ? 0.872 10.938 12.289 1 98.56 92 GLY A C 1
ATOM 727 O O . GLY A 1 92 ? 1.601 9.953 12.391 1 98.56 92 GLY A O 1
ATOM 728 N N . VAL A 1 93 ? 1.198 12.031 11.609 1 98.88 93 VAL A N 1
ATOM 729 C CA . VAL A 1 93 ? 2.516 12.172 10.992 1 98.88 93 VAL A CA 1
ATOM 730 C C . VAL A 1 93 ? 2.902 13.648 10.93 1 98.88 93 VAL A C 1
ATOM 732 O O . VAL A 1 93 ? 2.053 14.508 10.695 1 98.88 93 VAL A O 1
ATOM 735 N N . GLU A 1 94 ? 4.188 13.883 11.148 1 98.81 94 GLU A N 1
ATOM 736 C CA . GLU A 1 94 ? 4.77 15.211 11.047 1 98.81 94 GLU A CA 1
ATOM 737 C C . GLU A 1 94 ? 6.039 15.195 10.203 1 98.81 94 GLU A C 1
ATOM 739 O O . GLU A 1 94 ? 6.863 14.289 10.328 1 98.81 94 GLU A O 1
ATOM 744 N N . ASN A 1 95 ? 6.16 16.172 9.289 1 98.75 95 ASN A N 1
ATOM 745 C CA . ASN A 1 95 ? 7.441 16.406 8.633 1 98.75 95 ASN A CA 1
ATOM 746 C C . ASN A 1 95 ? 8.312 17.375 9.438 1 98.75 95 ASN A C 1
ATOM 748 O O . ASN A 1 95 ? 8.242 18.594 9.242 1 98.75 95 ASN A O 1
ATOM 752 N N . ASP A 1 96 ? 9.117 16.781 10.195 1 98.25 96 ASP A N 1
ATOM 753 C CA . ASP A 1 96 ? 10 17.578 11.039 1 98.25 96 ASP A CA 1
ATOM 754 C C . ASP A 1 96 ? 11.367 17.75 10.391 1 98.25 96 ASP A C 1
ATOM 756 O O . ASP A 1 96 ? 12.344 18.078 11.07 1 98.25 96 ASP A O 1
ATOM 760 N N . GLY A 1 97 ? 11.492 17.375 9.141 1 96.88 97 GLY A N 1
ATOM 761 C CA . GLY A 1 97 ? 12.727 17.531 8.383 1 96.88 97 GLY A CA 1
ATOM 762 C C . GLY A 1 97 ? 12.75 18.797 7.543 1 96.88 97 GLY A C 1
ATOM 763 O O . GLY A 1 97 ? 11.969 19.719 7.777 1 96.88 97 GLY A O 1
ATOM 764 N N . GLN A 1 98 ? 13.719 18.766 6.598 1 97 98 GLN A N 1
ATOM 765 C CA . GLN A 1 98 ? 13.93 19.969 5.801 1 97 98 GLN A CA 1
ATOM 766 C C . GLN A 1 98 ? 13.508 19.75 4.352 1 97 98 GLN A C 1
ATOM 768 O O . GLN A 1 98 ? 13.484 20.688 3.557 1 97 98 GLN A O 1
ATOM 773 N N . GLU A 1 99 ? 13.234 18.484 4.07 1 97.69 99 GLU A N 1
ATOM 774 C CA . GLU A 1 99 ? 12.797 18.156 2.717 1 97.69 99 GLU A CA 1
ATOM 775 C C . GLU A 1 99 ? 11.359 17.641 2.713 1 97.69 99 GLU A C 1
ATOM 777 O O . GLU A 1 99 ? 10.82 17.297 3.764 1 97.69 99 GLU A O 1
ATOM 782 N N . ARG A 1 100 ? 10.773 17.547 1.565 1 98.5 100 ARG A N 1
ATOM 783 C CA . ARG A 1 100 ? 9.414 17.031 1.414 1 98.5 100 ARG A CA 1
ATOM 784 C C . ARG A 1 100 ? 9.32 15.586 1.867 1 98.5 100 ARG A C 1
ATOM 786 O O . ARG A 1 100 ? 10.211 14.781 1.575 1 98.5 100 ARG A O 1
ATOM 793 N N . LEU A 1 101 ? 8.266 15.336 2.607 1 98.81 101 LEU A N 1
ATOM 794 C CA . LEU A 1 101 ? 7.898 13.969 2.957 1 98.81 101 LEU A CA 1
ATOM 795 C C . LEU A 1 101 ? 6.766 13.469 2.066 1 98.81 101 LEU A C 1
ATOM 797 O O . LEU A 1 101 ? 5.715 14.109 1.972 1 98.81 101 LEU A O 1
ATOM 801 N N . THR A 1 102 ? 6.984 12.367 1.329 1 98.88 102 THR A N 1
ATOM 802 C CA . THR A 1 102 ? 6.004 11.789 0.421 1 98.88 102 THR A CA 1
ATOM 803 C C . THR A 1 102 ? 5.715 10.336 0.796 1 98.88 102 THR A C 1
ATOM 805 O O . THR A 1 102 ? 6.641 9.539 0.981 1 98.88 102 THR A O 1
ATOM 808 N N . PHE A 1 103 ? 4.387 10.055 0.956 1 98.81 103 PHE A N 1
ATOM 809 C CA . PHE A 1 103 ? 4.039 8.68 1.305 1 98.81 103 PHE A CA 1
ATOM 810 C C . PHE A 1 103 ? 2.73 8.273 0.643 1 98.81 103 PHE A C 1
ATOM 812 O O . PHE A 1 103 ? 1.904 9.125 0.305 1 98.81 103 PHE A O 1
ATOM 819 N N . LEU A 1 104 ? 2.623 6.965 0.383 1 98.75 104 LEU A N 1
ATOM 820 C CA . LEU A 1 104 ? 1.362 6.359 -0.031 1 98.75 104 LEU A CA 1
ATOM 821 C C . LEU A 1 104 ? 0.45 6.129 1.169 1 98.75 104 LEU A C 1
ATOM 823 O O . LEU A 1 104 ? 0.907 5.691 2.227 1 98.75 104 LEU A O 1
ATOM 827 N N . THR A 1 105 ? -0.805 6.41 0.997 1 98.38 105 THR A N 1
ATOM 828 C CA . THR A 1 105 ? -1.818 6.129 2.008 1 98.38 105 THR A CA 1
ATOM 829 C C . THR A 1 105 ? -2.859 5.148 1.475 1 98.38 105 THR A C 1
ATOM 831 O O . THR A 1 105 ? -3.33 5.289 0.344 1 98.38 105 THR A O 1
ATOM 834 N N . VAL A 1 106 ? -3.199 4.172 2.311 1 98.38 106 VAL A N 1
ATOM 835 C CA . VAL A 1 106 ? -4.289 3.242 2.035 1 98.38 106 VAL A CA 1
ATOM 836 C C . VAL A 1 106 ? -5.254 3.211 3.217 1 98.38 106 VAL A C 1
ATOM 838 O O . VAL A 1 106 ? -4.832 3.088 4.367 1 98.38 106 VAL A O 1
ATOM 841 N N . ILE A 1 107 ? -6.516 3.377 2.91 1 98.38 107 ILE A N 1
ATOM 842 C CA . ILE A 1 107 ? -7.551 3.357 3.939 1 98.38 107 ILE A CA 1
ATOM 843 C C . ILE A 1 107 ? -8.633 2.342 3.568 1 98.38 107 ILE A C 1
ATOM 845 O O . ILE A 1 107 ? -9.086 2.297 2.424 1 98.38 107 ILE A O 1
ATOM 849 N N . ALA A 1 108 ? -9 1.541 4.469 1 98.06 108 ALA A N 1
ATOM 850 C CA . ALA A 1 108 ? -10.055 0.56 4.23 1 98.06 108 ALA A CA 1
ATOM 851 C C . ALA A 1 108 ? -11 0.467 5.43 1 98.06 108 ALA A C 1
ATOM 853 O O . ALA A 1 108 ? -10.555 0.321 6.57 1 98.06 108 ALA A O 1
ATOM 854 N N . PRO A 1 109 ? -12.352 0.564 5.297 1 97.44 109 PRO A N 1
ATOM 855 C CA . PRO A 1 109 ? -12.984 0.92 4.023 1 97.44 109 PRO A CA 1
ATOM 856 C C . PRO A 1 109 ? -12.719 2.367 3.613 1 97.44 109 PRO A C 1
ATOM 858 O O . PRO A 1 109 ? -12.117 3.127 4.379 1 97.44 109 PRO A O 1
ATOM 861 N N . ALA A 1 110 ? -13 2.631 2.326 1 95.69 110 ALA A N 1
ATOM 862 C CA . ALA A 1 110 ? -12.82 3.996 1.84 1 95.69 110 ALA A CA 1
ATOM 863 C C . ALA A 1 110 ? -13.672 4.98 2.635 1 95.69 110 ALA A C 1
ATOM 865 O O . ALA A 1 110 ? -14.805 4.672 3.01 1 95.69 110 ALA A O 1
ATOM 866 N N . PRO A 1 111 ? -13.086 6.168 2.908 1 90.56 111 PRO A N 1
ATOM 867 C CA . PRO A 1 111 ? -13.938 7.184 3.537 1 90.56 111 PRO A CA 1
ATOM 868 C C . PRO A 1 111 ? -15.117 7.59 2.662 1 90.56 111 PRO A C 1
ATOM 870 O O . PRO A 1 111 ? -15.055 7.484 1.436 1 90.56 111 PRO A O 1
ATOM 873 N N . PRO A 1 112 ? -16.203 7.855 3.361 1 80.44 112 PRO A N 1
ATOM 874 C CA . PRO A 1 112 ? -17.359 8.289 2.58 1 80.44 112 PRO A CA 1
ATOM 875 C C . PRO A 1 112 ? -17.078 9.539 1.749 1 80.44 112 PRO A C 1
ATOM 877 O O . PRO A 1 112 ? -16.266 10.383 2.146 1 80.44 112 PRO A O 1
ATOM 880 N N . SER A 1 113 ? -17.312 9.438 0.385 1 62.41 113 SER A N 1
ATOM 881 C CA . SER A 1 113 ? -17.141 10.617 -0.461 1 62.41 113 SER A CA 1
ATOM 882 C C . SER A 1 113 ? -17.938 11.805 0.068 1 62.41 113 SER A C 1
ATOM 884 O O . SER A 1 113 ? -19 11.625 0.676 1 62.41 113 SER A O 1
ATOM 886 N N . MET B 1 1 ? -12.742 -12.367 12.992 1 49.56 1 MET B N 1
ATOM 887 C CA . MET B 1 1 ? -11.391 -12.828 12.703 1 49.56 1 MET B CA 1
ATOM 888 C C . MET B 1 1 ? -10.367 -12.07 13.547 1 49.56 1 MET B C 1
ATOM 890 O O . MET B 1 1 ? -10.477 -10.859 13.727 1 49.56 1 MET B O 1
ATOM 894 N N . ARG B 1 2 ? -9.484 -12.781 14.164 1 50.12 2 ARG B N 1
ATOM 895 C CA . ARG B 1 2 ? -8.492 -12.18 15.055 1 50.12 2 ARG B CA 1
ATOM 896 C C . ARG B 1 2 ? -7.457 -11.383 14.266 1 50.12 2 ARG B C 1
ATOM 898 O O . ARG B 1 2 ? -7.047 -11.797 13.18 1 50.12 2 ARG B O 1
ATOM 905 N N . GLU B 1 3 ? -7.266 -10.133 14.523 1 67.62 3 GLU B N 1
ATOM 906 C CA . GLU B 1 3 ? -6.258 -9.25 13.938 1 67.62 3 GLU B CA 1
ATOM 907 C C . GLU B 1 3 ? -4.855 -9.828 14.109 1 67.62 3 GLU B C 1
ATOM 909 O O . GLU B 1 3 ? -4.512 -10.328 15.18 1 67.62 3 GLU B O 1
ATOM 914 N N . LYS B 1 4 ? -4.195 -10.117 13.039 1 72.31 4 LYS B N 1
ATOM 915 C CA . LYS B 1 4 ? -2.762 -10.406 13.07 1 72.31 4 LYS B CA 1
ATOM 916 C C . LYS B 1 4 ? -1.943 -9.133 12.852 1 72.31 4 LYS B C 1
ATOM 918 O O . LYS B 1 4 ? -2.242 -8.352 11.945 1 72.31 4 LYS B O 1
ATOM 923 N N . ARG B 1 5 ? -1.002 -8.805 13.852 1 75 5 ARG B N 1
ATOM 924 C CA . ARG B 1 5 ? -0.145 -7.637 13.664 1 75 5 ARG B CA 1
ATOM 925 C C . ARG B 1 5 ? 1.277 -7.922 14.133 1 75 5 ARG B C 1
ATOM 927 O O . ARG B 1 5 ? 1.48 -8.547 15.172 1 75 5 ARG B O 1
ATOM 934 N N . GLU B 1 6 ? 2.213 -7.629 13.297 1 73.31 6 GLU B N 1
ATOM 935 C CA . GLU B 1 6 ? 3.615 -7.754 13.68 1 73.31 6 GLU B CA 1
ATOM 936 C C . GLU B 1 6 ? 4.07 -6.547 14.492 1 73.31 6 GLU B C 1
ATOM 938 O O . GLU B 1 6 ? 4.887 -6.684 15.406 1 73.31 6 GLU B O 1
ATOM 943 N N . GLY B 1 7 ? 3.482 -5.383 14.344 1 89 7 GLY B N 1
ATOM 944 C CA . GLY B 1 7 ? 3.787 -4.082 14.922 1 89 7 GLY B CA 1
ATOM 945 C C . GLY B 1 7 ? 3.262 -2.924 14.094 1 89 7 GLY B C 1
ATOM 946 O O . GLY B 1 7 ? 2.736 -3.123 13 1 89 7 GLY B O 1
ATOM 947 N N . TYR B 1 8 ? 3.473 -1.783 14.617 1 95.5 8 TYR B N 1
ATOM 948 C CA . TYR B 1 8 ? 2.959 -0.606 13.922 1 95.5 8 TYR B CA 1
ATOM 949 C C . TYR B 1 8 ? 3.926 -0.147 12.844 1 95.5 8 TYR B C 1
ATOM 951 O O . TYR B 1 8 ? 3.527 0.531 11.891 1 95.5 8 TYR B O 1
ATOM 959 N N . PHE B 1 9 ? 5.246 -0.505 13.047 1 98.06 9 PHE B N 1
ATOM 960 C CA . PHE B 1 9 ? 6.301 -0.049 12.148 1 98.06 9 PHE B CA 1
ATOM 961 C C . PHE B 1 9 ? 7.043 -1.231 11.539 1 98.06 9 PHE B C 1
ATOM 963 O O . PHE B 1 9 ? 7.637 -2.037 12.258 1 98.06 9 PHE B O 1
ATOM 970 N N . VAL B 1 10 ? 7 -1.286 10.211 1 97.69 10 VAL B N 1
ATOM 971 C CA . VAL B 1 10 ? 7.566 -2.436 9.508 1 97.69 10 VAL B CA 1
ATOM 972 C C . VAL B 1 10 ? 8.5 -1.958 8.398 1 97.69 10 VAL B C 1
ATOM 974 O O . VAL B 1 10 ? 8.195 -0.985 7.703 1 97.69 10 VAL B O 1
ATOM 977 N N . ARG B 1 11 ? 9.594 -2.613 8.273 1 97.81 11 ARG B N 1
ATOM 978 C CA . ARG B 1 11 ? 10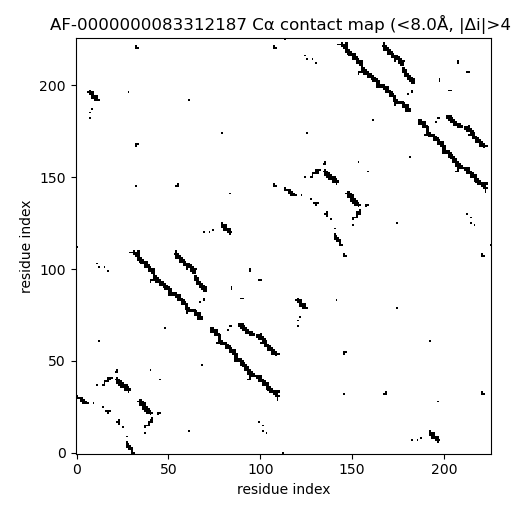.383 -2.555 7.047 1 97.81 11 ARG B CA 1
ATOM 979 C C . ARG B 1 11 ? 10.211 -3.824 6.219 1 97.81 11 ARG B C 1
ATOM 981 O O . ARG B 1 11 ? 10.914 -4.812 6.43 1 97.81 11 ARG B O 1
ATOM 988 N N . PRO B 1 12 ? 9.352 -3.766 5.27 1 98.5 12 PRO B N 1
ATOM 989 C CA . PRO B 1 12 ? 8.961 -5.004 4.586 1 98.5 12 PRO B CA 1
ATOM 990 C C . PRO B 1 12 ? 10.156 -5.777 4.035 1 98.5 12 PRO B C 1
ATOM 992 O O . PRO B 1 12 ? 10.195 -7.008 4.137 1 98.5 12 PRO B O 1
ATOM 995 N N . LEU B 1 13 ? 11.125 -5.117 3.564 1 98.31 13 LEU B N 1
ATOM 996 C CA . LEU B 1 13 ? 12.227 -5.773 2.869 1 98.31 13 LEU B CA 1
ATOM 997 C C . LEU B 1 13 ? 13.07 -6.59 3.842 1 98.31 13 LEU B C 1
ATOM 999 O O . LEU B 1 13 ? 13.828 -7.469 3.426 1 98.31 13 LEU B O 1
ATOM 1003 N N . ASP B 1 14 ? 12.953 -6.285 5.133 1 97.75 14 ASP B N 1
ATOM 1004 C CA . ASP B 1 14 ? 13.68 -7.07 6.129 1 97.75 14 ASP B CA 1
ATOM 1005 C C . ASP B 1 14 ? 13.148 -8.508 6.184 1 97.75 14 ASP B C 1
ATOM 1007 O O . ASP B 1 14 ? 13.805 -9.391 6.73 1 97.75 14 ASP B O 1
ATOM 1011 N N . HIS B 1 15 ? 11.977 -8.75 5.602 1 97.88 15 HIS B N 1
ATOM 1012 C CA . HIS B 1 15 ? 11.352 -10.07 5.652 1 97.88 15 HIS B CA 1
ATOM 1013 C C . HIS B 1 15 ? 11.484 -10.789 4.312 1 97.88 15 HIS B C 1
ATOM 1015 O O . HIS B 1 15 ? 11.023 -11.922 4.164 1 97.88 15 HIS B O 1
ATOM 1021 N N . ALA B 1 16 ? 12.109 -10.109 3.326 1 98.31 16 ALA B N 1
ATOM 1022 C CA . ALA B 1 16 ? 12.195 -10.688 1.987 1 98.31 16 ALA B CA 1
ATOM 1023 C C . ALA B 1 16 ? 13 -11.977 1.998 1 98.31 16 ALA B C 1
ATOM 1025 O O . ALA B 1 16 ? 14.023 -12.07 2.68 1 98.31 16 ALA B O 1
ATOM 1026 N N . GLN B 1 17 ? 12.438 -12.922 1.256 1 97.25 17 GLN B N 1
ATOM 1027 C CA . GLN B 1 17 ? 13.086 -14.227 1.129 1 97.25 17 GLN B CA 1
ATOM 1028 C C . GLN B 1 17 ? 12.93 -14.781 -0.284 1 97.25 17 GLN B C 1
ATOM 1030 O O . GLN B 1 17 ? 12 -14.414 -1.004 1 97.25 17 GLN B O 1
ATOM 1035 N N . VAL B 1 18 ? 13.945 -15.594 -0.665 1 95.19 18 VAL B N 1
ATOM 1036 C CA . VAL B 1 18 ? 13.836 -16.344 -1.918 1 95.19 18 VAL B CA 1
ATOM 1037 C C . VAL B 1 18 ? 13.523 -17.797 -1.627 1 95.19 18 VAL B C 1
ATOM 1039 O O . VAL B 1 18 ? 14.234 -18.453 -0.861 1 95.19 18 VAL B O 1
ATOM 1042 N N . ARG B 1 19 ? 12.445 -18.219 -2.154 1 95.69 19 ARG B N 1
ATOM 1043 C CA . ARG B 1 19 ? 12.094 -19.625 -2.143 1 95.69 19 ARG B CA 1
ATOM 1044 C C . ARG B 1 19 ? 11.992 -20.188 -3.561 1 95.69 19 ARG B C 1
ATOM 1046 O O . ARG B 1 19 ? 11.148 -19.734 -4.348 1 95.69 19 ARG B O 1
ATOM 1053 N N . PRO B 1 20 ? 12.852 -21.125 -3.812 1 93 20 PRO B N 1
ATOM 1054 C CA . PRO B 1 20 ? 12.891 -21.609 -5.195 1 93 20 PRO B CA 1
ATOM 1055 C C . PRO B 1 20 ? 11.641 -22.406 -5.582 1 93 20 PRO B C 1
ATOM 1057 O O . PRO B 1 20 ? 11.266 -22.438 -6.758 1 93 20 PRO B O 1
ATOM 1060 N N . GLU B 1 21 ? 11.008 -22.984 -4.633 1 95.62 21 GLU B N 1
ATOM 1061 C CA . GLU B 1 21 ? 9.945 -23.922 -4.945 1 95.62 21 GLU B CA 1
ATOM 1062 C C . GLU B 1 21 ? 8.625 -23.203 -5.199 1 95.62 21 GLU B C 1
ATOM 1064 O O . GLU B 1 21 ? 7.84 -23.609 -6.062 1 95.62 21 GLU B O 1
ATOM 1069 N N . LYS B 1 22 ? 8.367 -22.219 -4.363 1 96.94 22 LYS B N 1
ATOM 1070 C CA . LYS B 1 22 ? 7.105 -21.484 -4.496 1 96.94 22 LYS B CA 1
ATOM 1071 C C . LYS B 1 22 ? 7.262 -20.031 -4.051 1 96.94 22 LYS B C 1
ATOM 1073 O O . LYS B 1 22 ? 8.148 -19.719 -3.256 1 96.94 22 LYS B O 1
ATOM 1078 N N . PRO B 1 23 ? 6.441 -19.219 -4.512 1 98.06 23 PRO B N 1
ATOM 1079 C CA . PRO B 1 23 ? 6.512 -17.828 -4.055 1 98.06 23 PRO B CA 1
ATOM 1080 C C . PRO B 1 23 ? 6.438 -17.703 -2.537 1 98.06 23 PRO B C 1
ATOM 1082 O O . PRO B 1 23 ? 5.738 -18.469 -1.881 1 98.06 23 PRO B O 1
ATOM 1085 N N . PHE B 1 24 ? 7.246 -16.734 -2.037 1 98.44 24 PHE B N 1
ATOM 1086 C CA . PHE B 1 24 ? 7.219 -16.438 -0.609 1 98.44 24 PHE B CA 1
ATOM 1087 C C . PHE B 1 24 ? 6.152 -15.406 -0.293 1 98.44 24 PHE B C 1
ATOM 1089 O O . PHE B 1 24 ? 5.988 -14.43 -1.031 1 98.44 24 PHE B O 1
ATOM 1096 N N . LYS B 1 25 ? 5.414 -15.602 0.786 1 97.81 25 LYS B N 1
ATOM 1097 C CA . LYS B 1 25 ? 4.41 -14.648 1.261 1 97.81 25 LYS B CA 1
ATOM 1098 C C . LYS B 1 25 ? 4.543 -14.414 2.762 1 97.81 25 LYS B C 1
ATOM 1100 O O . LYS B 1 25 ? 4.824 -15.344 3.52 1 97.81 25 LYS B O 1
ATOM 1105 N N . HIS B 1 26 ? 4.43 -13.234 3.195 1 97.19 26 HIS B N 1
ATOM 1106 C CA . HIS B 1 26 ? 4.398 -12.836 4.598 1 97.19 26 HIS B CA 1
ATOM 1107 C C . HIS B 1 26 ? 3.314 -11.789 4.852 1 97.19 26 HIS B C 1
ATOM 1109 O O . HIS B 1 26 ? 3.281 -10.75 4.188 1 97.19 26 HIS B O 1
ATOM 1115 N N . THR B 1 27 ? 2.381 -12.062 5.84 1 97.38 27 THR B N 1
ATOM 1116 C CA . THR B 1 27 ? 1.329 -11.109 6.191 1 97.38 27 THR B CA 1
ATOM 1117 C C . THR B 1 27 ? 1.772 -10.219 7.348 1 97.38 27 THR B C 1
ATOM 1119 O O . THR B 1 27 ? 2.125 -10.711 8.422 1 97.38 27 THR B O 1
ATOM 1122 N N . PHE B 1 28 ? 1.749 -8.906 7.105 1 97.81 28 PHE B N 1
ATOM 1123 C CA . PHE B 1 28 ? 2.107 -7.961 8.156 1 97.81 28 PHE B CA 1
ATOM 1124 C C . PHE B 1 28 ? 0.895 -7.613 9.008 1 97.81 28 PHE B C 1
ATOM 1126 O O . PHE B 1 28 ? 1.021 -7.395 10.219 1 97.81 28 PHE B O 1
ATOM 1133 N N . PHE B 1 29 ? -0.26 -7.5 8.367 1 97.44 29 PHE B N 1
ATOM 1134 C CA . PHE B 1 29 ? -1.492 -7.066 9.016 1 97.44 29 PHE B CA 1
ATOM 1135 C C . PHE B 1 29 ? -2.709 -7.652 8.305 1 97.44 29 PHE B C 1
ATOM 1137 O O . PHE B 1 29 ? -2.752 -7.711 7.078 1 97.44 29 PHE B O 1
ATOM 1144 N N . GLN B 1 30 ? -3.646 -8.094 9.086 1 97.12 30 GLN B N 1
ATOM 1145 C CA . GLN B 1 30 ? -4.922 -8.531 8.531 1 97.12 30 GLN B CA 1
ATOM 1146 C C . GLN B 1 30 ? -6.07 -8.242 9.492 1 97.12 30 GLN B C 1
ATOM 1148 O O . GLN B 1 30 ? -5.996 -8.586 10.68 1 97.12 30 GLN B O 1
ATOM 1153 N N . SER B 1 31 ? -6.977 -7.566 9.023 1 96.19 31 SER B N 1
ATOM 1154 C CA . SER B 1 31 ? -8.297 -7.418 9.625 1 96.19 31 SER B CA 1
ATOM 1155 C C . SER B 1 31 ? -9.391 -7.859 8.664 1 96.19 31 SER B C 1
ATOM 1157 O O . SER B 1 31 ? -9.109 -8.469 7.633 1 96.19 31 SER B O 1
ATOM 1159 N N . GLU B 1 32 ? -10.648 -7.668 9.117 1 95.38 32 GLU B N 1
ATOM 1160 C CA . GLU B 1 32 ? -11.734 -7.969 8.188 1 95.38 32 GLU B CA 1
ATOM 1161 C C . GLU B 1 32 ? -11.727 -7.008 7 1 95.38 32 GLU B C 1
ATOM 1163 O O . GLU B 1 32 ? -12.227 -7.34 5.922 1 95.38 32 GLU B O 1
ATOM 1168 N N . ARG B 1 33 ? -11.062 -5.906 7.117 1 96.81 33 ARG B N 1
ATOM 1169 C CA . ARG B 1 33 ? -11.156 -4.812 6.156 1 96.81 33 ARG B CA 1
ATOM 1170 C C . ARG B 1 33 ? -10.078 -4.934 5.082 1 96.81 33 ARG B C 1
ATOM 1172 O O . ARG B 1 33 ? -10.32 -4.602 3.918 1 96.81 33 ARG B O 1
ATOM 1179 N N . LEU B 1 34 ? -8.93 -5.387 5.535 1 97.5 34 LEU B N 1
ATOM 1180 C CA . LEU B 1 34 ? -7.875 -5.484 4.531 1 97.5 34 LEU B CA 1
ATOM 1181 C C . LEU B 1 34 ? -6.75 -6.398 5.012 1 97.5 34 LEU B C 1
ATOM 1183 O O . LEU B 1 34 ? -6.688 -6.738 6.195 1 97.5 34 LEU B O 1
ATOM 1187 N N . LEU B 1 35 ? -6.012 -6.883 4.117 1 97.62 35 LEU B N 1
ATOM 1188 C CA . LEU B 1 35 ? -4.758 -7.598 4.328 1 97.62 35 LEU B CA 1
ATOM 1189 C C . LEU B 1 35 ? -3.594 -6.855 3.678 1 97.62 35 LEU B C 1
ATOM 1191 O O . LEU B 1 35 ? -3.707 -6.383 2.547 1 97.62 35 LEU B O 1
ATOM 1195 N N . ALA B 1 36 ? -2.48 -6.629 4.395 1 98.06 36 ALA B N 1
ATOM 1196 C CA . ALA B 1 36 ? -1.21 -6.129 3.875 1 98.06 36 ALA B CA 1
ATOM 1197 C C . ALA B 1 36 ? -0.09 -7.145 4.094 1 98.06 36 ALA B C 1
ATOM 1199 O O . ALA B 1 36 ? 0.107 -7.629 5.211 1 98.06 36 ALA B O 1
ATOM 1200 N N . GLY B 1 37 ? 0.573 -7.434 3.029 1 98.06 37 GLY B N 1
ATOM 1201 C CA . GLY B 1 37 ? 1.63 -8.43 3.141 1 98.06 37 GLY B CA 1
ATOM 1202 C C . GLY B 1 37 ? 2.721 -8.258 2.1 1 98.06 37 GLY B C 1
ATOM 1203 O O . GLY B 1 37 ? 2.68 -7.32 1.296 1 98.06 37 GLY B O 1
ATOM 1204 N N . LEU B 1 38 ? 3.75 -9.094 2.213 1 98.69 38 LEU B N 1
ATOM 1205 C CA . LEU B 1 38 ? 4.906 -9.125 1.326 1 98.69 38 LEU B CA 1
ATOM 1206 C C . LEU B 1 38 ? 4.895 -10.383 0.464 1 98.69 38 LEU B C 1
ATOM 1208 O O . LEU B 1 38 ? 4.609 -11.477 0.958 1 98.69 38 LEU B O 1
ATOM 1212 N N . ASN B 1 39 ? 5.176 -10.172 -0.806 1 98.81 39 ASN B N 1
ATOM 1213 C CA . ASN B 1 39 ? 5.379 -11.289 -1.725 1 98.81 39 ASN B CA 1
ATOM 1214 C C . ASN B 1 39 ? 6.75 -11.227 -2.391 1 98.81 39 ASN B C 1
ATOM 1216 O O . ASN B 1 39 ? 7.211 -10.148 -2.766 1 98.81 39 ASN B O 1
ATOM 1220 N N . CYS B 1 40 ? 7.395 -12.359 -2.506 1 98.88 40 CYS B N 1
ATOM 1221 C CA . CYS B 1 40 ? 8.648 -12.5 -3.244 1 98.88 40 CYS B CA 1
ATOM 1222 C C . CYS B 1 40 ? 8.539 -13.609 -4.285 1 98.88 40 CYS B C 1
ATOM 1224 O O . CYS B 1 40 ? 8.125 -14.727 -3.969 1 98.88 40 CYS B O 1
ATOM 1226 N N . LEU B 1 41 ? 8.898 -13.305 -5.496 1 98.81 41 LEU B N 1
ATOM 1227 C CA . LEU B 1 41 ? 8.953 -14.273 -6.586 1 98.81 41 LEU B CA 1
ATOM 1228 C C . LEU B 1 41 ? 10.383 -14.492 -7.051 1 98.81 41 LEU B C 1
ATOM 1230 O O . LEU B 1 41 ? 11.078 -13.547 -7.43 1 98.81 41 LEU B O 1
ATOM 1234 N N . ALA B 1 42 ? 10.844 -15.719 -7.027 1 98.62 42 ALA B N 1
ATOM 1235 C CA . ALA B 1 42 ? 12.109 -16.062 -7.672 1 98.62 42 ALA B CA 1
ATOM 1236 C C . ALA B 1 42 ? 11.992 -15.969 -9.195 1 98.62 42 ALA B C 1
ATOM 1238 O O . ALA B 1 42 ? 10.883 -15.953 -9.734 1 98.62 42 ALA B O 1
ATOM 1239 N N . PRO B 1 43 ? 13.188 -15.836 -9.852 1 98.19 43 PRO B N 1
ATOM 1240 C CA . PRO B 1 43 ? 13.125 -15.844 -11.312 1 98.19 43 PRO B CA 1
ATOM 1241 C C . PRO B 1 43 ? 12.328 -17.016 -11.867 1 98.19 43 PRO B C 1
ATOM 1243 O O . PRO B 1 43 ? 12.531 -18.156 -11.438 1 98.19 43 PRO B O 1
ATOM 1246 N N . GLY B 1 44 ? 11.359 -16.719 -12.664 1 98.12 44 GLY B N 1
ATOM 1247 C CA . GLY B 1 44 ? 10.57 -17.75 -13.305 1 98.12 44 GLY B CA 1
ATOM 1248 C C . GLY B 1 44 ? 9.25 -18.016 -12.594 1 98.12 44 GLY B C 1
ATOM 1249 O O . GLY B 1 44 ? 8.359 -18.656 -13.156 1 98.12 44 GLY B O 1
ATOM 1250 N N . GLN B 1 45 ? 9.086 -17.547 -11.406 1 98.75 45 GLN B N 1
ATOM 1251 C CA . GLN B 1 45 ? 7.848 -17.734 -10.656 1 98.75 45 GLN B CA 1
ATOM 1252 C C . GLN B 1 45 ? 6.797 -16.703 -11.047 1 98.75 45 GLN B C 1
ATOM 1254 O O . GLN B 1 45 ? 7.125 -15.664 -11.609 1 98.75 45 GLN B O 1
ATOM 1259 N N . ALA B 1 46 ? 5.535 -17.078 -10.734 1 98.62 46 ALA B N 1
ATOM 1260 C CA . ALA B 1 46 ? 4.43 -16.219 -11.125 1 98.62 46 ALA B CA 1
ATOM 1261 C C . ALA B 1 46 ? 3.229 -16.406 -10.203 1 98.62 46 ALA B C 1
ATOM 1263 O O . ALA B 1 46 ? 3.143 -17.406 -9.484 1 98.62 46 ALA B O 1
ATOM 1264 N N . GLN B 1 47 ? 2.412 -15.391 -10.094 1 98.12 47 GLN B N 1
ATOM 1265 C CA . GLN B 1 47 ? 1.013 -15.508 -9.703 1 98.12 47 GLN B CA 1
ATOM 1266 C C . GLN B 1 47 ? 0.096 -15.492 -10.922 1 98.12 47 GLN B C 1
ATOM 1268 O O . GLN B 1 47 ? -0.029 -14.477 -11.602 1 98.12 47 GLN B O 1
ATOM 1273 N N . PRO B 1 48 ? -0.515 -16.609 -11.164 1 97.19 48 PRO B N 1
ATOM 1274 C CA . PRO B 1 48 ? -1.298 -16.719 -12.398 1 97.19 48 PRO B CA 1
ATOM 1275 C C . PRO B 1 48 ? -2.447 -15.719 -12.469 1 97.19 48 PRO B C 1
ATOM 1277 O O . PRO B 1 48 ? -2.928 -15.25 -11.43 1 97.19 48 PRO B O 1
ATOM 1280 N N . LEU B 1 49 ? -2.875 -15.453 -13.68 1 97.38 49 LEU B N 1
ATOM 1281 C CA . LEU B 1 49 ? -4.004 -14.562 -13.938 1 97.38 49 LEU B CA 1
ATOM 1282 C C . LEU B 1 49 ? -5.266 -15.086 -13.258 1 97.38 49 LEU B C 1
ATOM 1284 O O . LEU B 1 49 ? -5.625 -16.25 -13.422 1 97.38 49 LEU B O 1
ATOM 1288 N N . HIS B 1 50 ? -5.898 -14.273 -12.461 1 96.69 50 HIS B N 1
ATOM 1289 C CA . HIS B 1 50 ? -7.145 -14.57 -11.766 1 96.69 50 HIS B CA 1
ATOM 1290 C C . HIS B 1 50 ? -7.879 -13.289 -11.375 1 96.69 50 HIS B C 1
ATOM 1292 O O . HIS B 1 50 ? -7.395 -12.188 -11.648 1 96.69 50 HIS B O 1
ATOM 1298 N N . ASP B 1 51 ? -9.086 -13.453 -10.867 1 93.25 51 ASP B N 1
ATOM 1299 C CA . ASP B 1 51 ? -9.805 -12.281 -10.383 1 93.25 51 ASP B CA 1
ATOM 1300 C C . ASP B 1 51 ? -10.508 -12.57 -9.055 1 93.25 51 ASP B C 1
A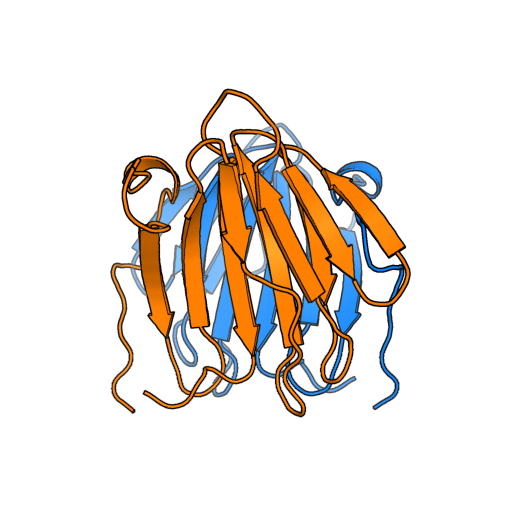TOM 1302 O O . ASP B 1 51 ? -10.594 -13.734 -8.641 1 93.25 51 ASP B O 1
ATOM 1306 N N . HIS B 1 52 ? -10.734 -11.523 -8.406 1 93.38 52 HIS B N 1
ATOM 1307 C CA . HIS B 1 52 ? -11.586 -11.555 -7.219 1 93.38 52 HIS B CA 1
ATOM 1308 C C . HIS B 1 52 ? -12.828 -10.688 -7.414 1 93.38 52 HIS B C 1
ATOM 1310 O O . HIS B 1 52 ? -12.719 -9.484 -7.672 1 93.38 52 HIS B O 1
ATOM 1316 N N . ALA B 1 53 ? -13.992 -11.258 -7.234 1 93.12 53 ALA B N 1
ATOM 1317 C CA . ALA B 1 53 ? -15.234 -10.539 -7.512 1 93.12 53 ALA B CA 1
ATOM 1318 C C . ALA B 1 53 ? -15.438 -9.398 -6.523 1 93.12 53 ALA B C 1
ATOM 1320 O O . ALA B 1 53 ? -15.984 -8.352 -6.883 1 93.12 53 ALA B O 1
ATOM 1321 N N . ASP B 1 54 ? -14.969 -9.555 -5.328 1 95.69 54 ASP B N 1
ATOM 1322 C CA . ASP B 1 54 ? -15.367 -8.609 -4.289 1 95.69 54 ASP B CA 1
ATOM 1323 C C . ASP B 1 54 ? -14.148 -8.062 -3.551 1 95.69 54 ASP B C 1
ATOM 1325 O O . ASP B 1 54 ? -14.258 -7.625 -2.402 1 95.69 54 ASP B O 1
ATOM 1329 N N . GLN B 1 55 ? -13.008 -8.164 -4.184 1 97.81 55 GLN B N 1
ATOM 1330 C CA . GLN B 1 55 ? -11.797 -7.66 -3.543 1 97.81 55 GLN B CA 1
ATOM 1331 C C . GLN B 1 55 ? -10.992 -6.781 -4.496 1 97.81 55 GLN B C 1
ATOM 1333 O O . GLN B 1 55 ? -10.758 -7.152 -5.648 1 97.81 55 GLN B O 1
ATOM 1338 N N . ASP B 1 56 ? -10.688 -5.578 -4.016 1 97.62 56 ASP B N 1
ATOM 1339 C CA . ASP B 1 56 ? -9.641 -4.797 -4.672 1 97.62 56 ASP B CA 1
ATOM 1340 C C . ASP B 1 56 ? -8.258 -5.258 -4.23 1 97.62 56 ASP B C 1
ATOM 1342 O O . ASP B 1 56 ? -8.039 -5.566 -3.055 1 97.62 56 ASP B O 1
ATOM 1346 N N . LYS B 1 57 ? -7.352 -5.305 -5.191 1 98 57 LYS B N 1
ATOM 1347 C CA . LYS B 1 57 ? -5.98 -5.703 -4.895 1 98 57 LYS B CA 1
ATOM 1348 C C . LYS B 1 57 ? -4.977 -4.738 -5.52 1 98 57 LYS B C 1
ATOM 1350 O O . LYS B 1 57 ? -5.152 -4.312 -6.66 1 98 57 LYS B O 1
ATOM 1355 N N . PHE B 1 58 ? -3.91 -4.375 -4.777 1 97.12 58 PHE B N 1
ATOM 1356 C CA . PHE B 1 58 ? -2.85 -3.535 -5.324 1 97.12 58 PHE B CA 1
ATOM 1357 C C . PHE B 1 58 ? -1.48 -4.152 -5.051 1 97.12 58 PHE B C 1
ATOM 1359 O O . PHE B 1 58 ? -1.296 -4.848 -4.051 1 97.12 58 PHE B O 1
ATOM 1366 N N . TYR B 1 59 ? -0.603 -3.875 -5.949 1 98.5 59 TYR B N 1
ATOM 1367 C CA . TYR B 1 59 ? 0.812 -4.203 -5.82 1 98.5 59 TYR B CA 1
AT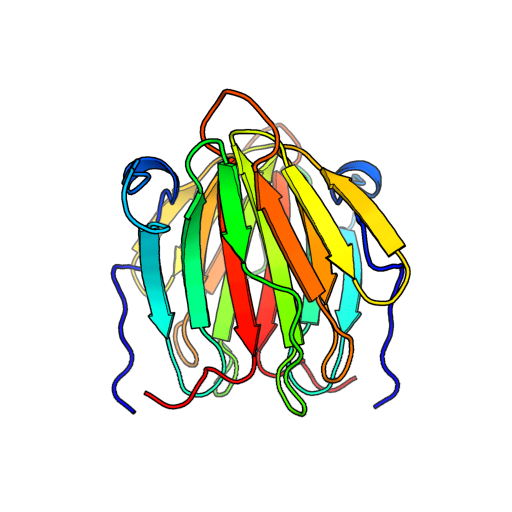OM 1368 C C . TYR B 1 59 ? 1.661 -2.939 -5.738 1 98.5 59 TYR B C 1
ATOM 1370 O O . TYR B 1 59 ? 1.408 -1.968 -6.453 1 98.5 59 TYR B O 1
ATOM 1378 N N . LEU B 1 60 ? 2.586 -2.863 -4.887 1 98.75 60 LEU B N 1
ATOM 1379 C CA . LEU B 1 60 ? 3.664 -1.882 -4.922 1 98.75 60 LEU B CA 1
ATOM 1380 C C . LEU B 1 60 ? 5.023 -2.568 -4.992 1 98.75 60 LEU B C 1
ATOM 1382 O O . LEU B 1 60 ? 5.449 -3.217 -4.035 1 98.75 60 LEU B O 1
ATOM 1386 N N . VAL B 1 61 ? 5.727 -2.346 -6.086 1 98.88 61 VAL B N 1
ATOM 1387 C CA . VAL B 1 61 ? 7.016 -3.004 -6.258 1 98.88 61 VAL B CA 1
ATOM 1388 C C . VAL B 1 61 ? 8.055 -2.35 -5.348 1 98.88 61 VAL B C 1
ATOM 1390 O O . VAL B 1 61 ? 8.203 -1.126 -5.344 1 98.88 61 VAL B O 1
ATOM 1393 N N . LEU B 1 62 ? 8.688 -3.184 -4.574 1 98.69 62 LEU B N 1
ATOM 1394 C CA . LEU B 1 62 ? 9.703 -2.684 -3.65 1 98.69 62 LEU B CA 1
ATOM 1395 C C . LEU B 1 62 ? 11.102 -2.934 -4.195 1 98.69 62 LEU B C 1
ATOM 1397 O O . LEU B 1 62 ? 12 -2.1 -4.031 1 98.69 62 LEU B O 1
ATOM 1401 N N . GLU B 1 63 ? 11.297 -4.102 -4.758 1 98.56 63 GLU B N 1
ATOM 1402 C CA . GLU B 1 63 ? 12.586 -4.516 -5.301 1 98.56 63 GLU B CA 1
ATOM 1403 C C . GLU B 1 63 ? 12.398 -5.441 -6.5 1 98.56 63 GLU B C 1
ATOM 1405 O O . GLU B 1 63 ? 11.484 -6.266 -6.523 1 98.56 63 GLU B O 1
ATOM 1410 N N . GLY B 1 64 ? 13.383 -5.371 -7.48 1 98.44 64 GLY B N 1
ATOM 1411 C CA . GLY B 1 64 ? 13.289 -6.191 -8.68 1 98.44 64 GLY B CA 1
ATOM 1412 C C . GLY B 1 64 ? 12.266 -5.68 -9.672 1 98.44 64 GLY B C 1
ATOM 1413 O O . GLY B 1 64 ? 11.75 -4.574 -9.523 1 98.44 64 GLY B O 1
ATOM 1414 N N . GLU B 1 65 ? 12.188 -6.383 -10.75 1 98.62 65 GLU B N 1
ATOM 1415 C CA . GLU B 1 65 ? 11.234 -6.051 -11.805 1 98.62 65 GLU B CA 1
ATOM 1416 C C . GLU B 1 65 ? 10.469 -7.285 -12.266 1 98.62 65 GLU B C 1
ATOM 1418 O O . GLU B 1 65 ? 10.953 -8.414 -12.148 1 98.62 65 GLU B O 1
ATOM 1423 N N . GLY B 1 66 ? 9.266 -7.082 -12.719 1 98.75 66 GLY B N 1
ATOM 1424 C CA . GLY B 1 66 ? 8.43 -8.133 -13.281 1 98.75 66 GLY B CA 1
ATOM 1425 C C . GLY B 1 66 ? 7.332 -7.605 -14.188 1 98.75 66 GLY B C 1
ATOM 1426 O O . GLY B 1 66 ? 7.156 -6.391 -14.312 1 98.75 66 GLY B O 1
ATOM 1427 N N . THR B 1 67 ? 6.68 -8.5 -14.812 1 98.88 67 THR B N 1
ATOM 1428 C CA . THR B 1 67 ? 5.582 -8.133 -15.703 1 98.88 67 THR B CA 1
ATOM 1429 C C . THR B 1 67 ? 4.238 -8.344 -15.016 1 98.88 67 THR B C 1
ATOM 1431 O O . THR B 1 67 ? 3.932 -9.453 -14.562 1 98.88 67 THR B O 1
ATOM 1434 N N . PHE B 1 68 ? 3.471 -7.254 -14.945 1 98.88 68 PHE B N 1
ATOM 1435 C CA . PHE B 1 68 ? 2.146 -7.285 -14.336 1 98.88 68 PHE B CA 1
ATOM 1436 C C . PHE B 1 68 ? 1.057 -7.191 -15.398 1 98.88 68 PHE B C 1
ATOM 1438 O O . PHE B 1 68 ? 1.208 -6.477 -16.391 1 98.88 68 PHE B O 1
ATOM 1445 N N . THR B 1 69 ? 0.021 -7.969 -15.125 1 98.62 69 THR B N 1
ATOM 1446 C CA . THR B 1 69 ? -1.159 -7.938 -15.984 1 98.62 69 THR B CA 1
ATOM 1447 C C . THR B 1 69 ? -2.385 -7.484 -15.203 1 98.62 69 THR B C 1
ATOM 1449 O O . THR B 1 69 ? -2.633 -7.965 -14.094 1 98.62 69 THR B O 1
ATOM 1452 N N . VAL B 1 70 ? -3.078 -6.496 -15.766 1 98.31 70 VAL B N 1
ATOM 1453 C CA . VAL B 1 70 ? -4.379 -6.07 -15.258 1 98.31 70 VAL B CA 1
ATOM 1454 C C . VAL B 1 70 ? -5.34 -5.852 -16.422 1 98.31 70 VAL B C 1
ATOM 1456 O O . VAL B 1 70 ? -5.102 -5 -17.281 1 98.31 70 VAL B O 1
ATOM 1459 N N . GLY B 1 71 ? -6.43 -6.602 -16.312 1 96.69 71 GLY B N 1
ATOM 1460 C CA . GLY B 1 71 ? -7.293 -6.586 -17.484 1 96.69 71 GLY B CA 1
ATOM 1461 C C . GLY B 1 71 ? -6.562 -6.934 -18.766 1 96.69 71 GLY B C 1
ATOM 1462 O O . GLY B 1 71 ? -5.895 -7.965 -18.859 1 96.69 71 GLY B O 1
ATOM 1463 N N . ASP B 1 72 ? -6.602 -5.98 -19.688 1 95.88 72 ASP B N 1
ATOM 1464 C CA . ASP B 1 72 ? -5.977 -6.223 -20.984 1 95.88 72 ASP B CA 1
ATOM 1465 C C . ASP B 1 72 ? -4.609 -5.543 -21.078 1 95.88 72 ASP B C 1
ATOM 1467 O O . ASP B 1 72 ? -3.977 -5.543 -22.125 1 95.88 72 ASP B O 1
ATOM 1471 N N . SER B 1 73 ? -4.227 -5.023 -20 1 97.19 73 SER B N 1
ATOM 1472 C CA . SER B 1 73 ? -2.957 -4.301 -19.984 1 97.19 73 SER B CA 1
ATOM 1473 C C . SER B 1 73 ? -1.853 -5.137 -19.344 1 97.19 73 SER B C 1
ATOM 1475 O O . SER B 1 73 ? -2.08 -5.809 -18.328 1 97.19 73 SER B O 1
ATOM 1477 N N . ARG B 1 74 ? -0.753 -5.16 -19.953 1 97.81 74 ARG B N 1
ATOM 1478 C CA . ARG B 1 74 ? 0.45 -5.836 -19.469 1 97.81 74 ARG B CA 1
ATOM 1479 C C . ARG B 1 74 ? 1.649 -4.895 -19.484 1 97.81 74 ARG B C 1
ATOM 1481 O O . ARG B 1 74 ? 1.939 -4.266 -20.516 1 97.81 74 ARG B O 1
ATOM 1488 N N . ARG B 1 75 ? 2.357 -4.805 -18.375 1 98.25 75 ARG B N 1
ATOM 1489 C CA . ARG B 1 75 ? 3.447 -3.838 -18.266 1 98.25 75 ARG B CA 1
ATOM 1490 C C . ARG B 1 75 ? 4.539 -4.348 -17.328 1 98.25 75 ARG B C 1
ATOM 1492 O O . ARG B 1 75 ? 4.246 -4.938 -16.281 1 98.25 75 ARG B O 1
ATOM 1499 N N . ARG B 1 76 ? 5.789 -4.141 -17.766 1 98.62 76 ARG B N 1
ATOM 1500 C CA . ARG B 1 76 ? 6.902 -4.375 -16.859 1 98.62 76 ARG B CA 1
ATOM 1501 C C . ARG B 1 76 ? 7.016 -3.25 -15.828 1 98.62 76 ARG B C 1
ATOM 1503 O O . ARG B 1 76 ? 7.012 -2.07 -16.188 1 98.62 76 ARG B O 1
ATOM 1510 N N . CYS B 1 77 ? 7.098 -3.635 -14.602 1 98.56 77 CYS B N 1
ATOM 1511 C CA . CYS B 1 77 ? 7.133 -2.652 -13.523 1 98.56 77 CYS B CA 1
ATOM 1512 C C . CYS B 1 77 ? 8.32 -2.896 -12.602 1 98.56 77 CYS B C 1
ATOM 1514 O O . CYS B 1 77 ? 8.781 -4.031 -12.469 1 98.56 77 CYS B O 1
ATOM 1516 N N . GLY B 1 78 ? 8.797 -1.752 -12.016 1 98.44 78 GLY B N 1
ATOM 1517 C CA . GLY B 1 78 ? 9.898 -1.8 -11.07 1 98.44 78 GLY B CA 1
ATOM 1518 C C . GLY B 1 78 ? 9.625 -1.048 -9.789 1 98.44 78 GLY B C 1
ATOM 1519 O O . GLY B 1 78 ? 8.484 -0.647 -9.531 1 98.44 78 GLY B O 1
ATOM 1520 N N . PRO B 1 79 ? 10.703 -0.876 -8.992 1 98.44 79 PRO B N 1
ATOM 1521 C CA . PRO B 1 79 ? 10.539 -0.295 -7.66 1 98.44 79 PRO B CA 1
ATOM 1522 C C . PRO B 1 79 ? 9.812 1.049 -7.688 1 98.44 79 PRO B C 1
ATOM 1524 O O . PRO B 1 79 ? 10.156 1.924 -8.484 1 98.44 79 PRO B O 1
ATOM 1527 N N 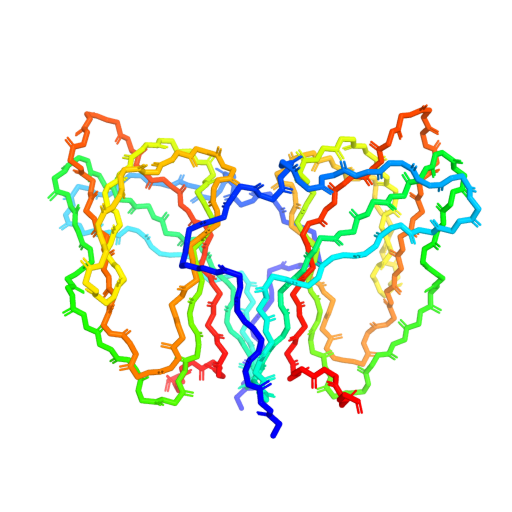. GLY B 1 80 ? 8.773 1.127 -6.859 1 97.88 80 GLY B N 1
ATOM 1528 C CA . GLY B 1 80 ? 8.047 2.381 -6.727 1 97.88 80 GLY B CA 1
ATOM 1529 C C . GLY B 1 80 ? 6.789 2.434 -7.57 1 97.88 80 GLY B C 1
ATOM 1530 O O . GLY B 1 80 ? 5.977 3.35 -7.426 1 97.88 80 GLY B O 1
ATOM 1531 N N . GLU B 1 81 ? 6.617 1.516 -8.422 1 98.19 81 GLU B N 1
ATOM 1532 C CA . GLU B 1 81 ? 5.414 1.504 -9.242 1 98.19 81 GLU B CA 1
ATOM 1533 C C . GLU B 1 81 ? 4.266 0.796 -8.531 1 98.19 81 GLU B C 1
ATOM 1535 O O . GLU B 1 81 ? 4.477 -0.211 -7.852 1 98.19 81 GLU B O 1
ATOM 1540 N N . LEU B 1 82 ? 3.094 1.396 -8.664 1 98.62 82 LEU B N 1
ATOM 1541 C CA . LEU B 1 82 ? 1.845 0.946 -8.055 1 98.62 82 LEU B CA 1
ATOM 1542 C C . LEU B 1 82 ? 0.906 0.371 -9.109 1 98.62 82 LEU B C 1
ATOM 1544 O O . LEU B 1 82 ? 0.632 1.019 -10.125 1 98.62 82 LEU B O 1
ATOM 1548 N N . ILE B 1 83 ? 0.526 -0.88 -8.914 1 98.75 83 ILE B N 1
ATOM 1549 C CA . ILE B 1 83 ? -0.395 -1.559 -9.82 1 98.75 83 ILE B CA 1
ATOM 1550 C C . ILE B 1 83 ? -1.745 -1.751 -9.133 1 98.75 83 ILE B C 1
ATOM 1552 O O . ILE B 1 83 ? -1.821 -2.348 -8.055 1 98.75 83 ILE B O 1
ATOM 1556 N N . LEU B 1 84 ? -2.771 -1.249 -9.719 1 98.12 84 LEU B N 1
ATOM 1557 C CA . LEU B 1 84 ? -4.121 -1.262 -9.156 1 98.12 84 LEU B CA 1
ATOM 1558 C C . LEU B 1 84 ? -5.004 -2.264 -9.891 1 98.12 84 LEU B C 1
ATOM 1560 O O . LEU B 1 84 ? -5.23 -2.131 -11.102 1 98.12 84 LEU B O 1
ATOM 1564 N N . ALA B 1 85 ? -5.445 -3.281 -9.18 1 97.94 85 ALA B N 1
ATOM 1565 C CA . ALA B 1 85 ? -6.336 -4.309 -9.719 1 97.94 85 ALA B CA 1
ATOM 1566 C C . ALA B 1 85 ? -7.711 -4.246 -9.062 1 97.94 85 ALA B C 1
ATOM 1568 O O . ALA B 1 85 ? -7.93 -4.855 -8.008 1 97.94 85 ALA B O 1
ATOM 1569 N N . PRO B 1 86 ? -8.648 -3.553 -9.703 1 97.12 86 PRO B N 1
ATOM 1570 C CA . PRO B 1 86 ? -9.984 -3.426 -9.117 1 97.12 86 PRO B CA 1
ATOM 1571 C C . PRO B 1 86 ? -10.742 -4.754 -9.07 1 97.12 86 PRO B C 1
ATOM 1573 O O . PRO B 1 86 ? -10.438 -5.664 -9.852 1 97.12 86 PRO B O 1
ATOM 1576 N N . ALA B 1 87 ? -11.727 -4.805 -8.148 1 97.19 87 ALA B N 1
ATOM 1577 C CA . ALA B 1 87 ? -12.594 -5.98 -8.055 1 97.19 87 ALA B CA 1
ATOM 1578 C C . ALA B 1 87 ? -13.156 -6.352 -9.422 1 97.19 87 ALA B C 1
ATOM 1580 O O . ALA B 1 87 ? -13.602 -5.48 -10.18 1 97.19 87 ALA B O 1
ATOM 1581 N N . GLY B 1 88 ? -13.07 -7.625 -9.75 1 96.62 88 GLY B N 1
ATOM 1582 C CA . GLY B 1 88 ? -13.656 -8.141 -10.977 1 96.62 88 GLY B CA 1
ATOM 1583 C C . GLY B 1 88 ? -12.719 -8.047 -12.172 1 96.62 88 GLY B C 1
ATOM 1584 O O . GLY B 1 88 ? -13.031 -8.539 -13.25 1 96.62 88 GLY B O 1
ATOM 1585 N N . VAL B 1 89 ? -11.539 -7.391 -12.055 1 97 89 VAL B N 1
ATOM 1586 C CA . VAL B 1 89 ? -10.602 -7.227 -13.164 1 97 89 VAL B CA 1
ATOM 1587 C C . VAL B 1 89 ? -9.492 -8.273 -13.055 1 97 89 VAL B C 1
ATOM 1589 O O . VAL B 1 89 ? -8.781 -8.328 -12.047 1 97 89 VAL B O 1
ATOM 1592 N N . PRO B 1 90 ? -9.336 -9.133 -14.039 1 98.06 90 PRO B N 1
ATOM 1593 C CA . PRO B 1 90 ? -8.25 -10.117 -13.992 1 98.06 90 PRO B CA 1
ATOM 1594 C C . PRO B 1 90 ? -6.879 -9.469 -13.789 1 98.06 90 PRO B C 1
ATOM 1596 O O . PRO B 1 90 ? -6.605 -8.406 -14.352 1 98.06 90 PRO B O 1
ATOM 1599 N N . HIS B 1 91 ? -6.039 -10.133 -12.961 1 98.62 91 HIS B N 1
ATOM 1600 C CA . HIS B 1 91 ? -4.711 -9.594 -12.688 1 98.62 91 HIS B CA 1
ATOM 1601 C C . HIS B 1 91 ? -3.725 -10.703 -12.352 1 98.62 91 HIS B C 1
ATOM 1603 O O . HIS B 1 91 ? -4.125 -11.789 -11.93 1 98.62 91 HIS B O 1
ATOM 1609 N N . GLY B 1 92 ? -2.504 -10.508 -12.602 1 98.56 92 GLY B N 1
ATOM 1610 C CA . GLY B 1 92 ? -1.42 -11.438 -12.344 1 98.56 92 GLY B CA 1
ATOM 1611 C C . GLY B 1 92 ? -0.047 -10.805 -12.445 1 98.56 92 GLY B C 1
ATOM 1612 O O . GLY B 1 92 ? 0.072 -9.617 -12.758 1 98.56 92 GLY B O 1
ATOM 1613 N N . VAL B 1 93 ? 0.972 -11.586 -12.086 1 98.88 93 VAL B N 1
ATOM 1614 C CA . VAL B 1 93 ? 2.346 -11.094 -12.125 1 98.88 93 VAL B CA 1
ATOM 1615 C C . VAL B 1 93 ? 3.301 -12.25 -12.391 1 98.88 93 VAL B C 1
ATOM 1617 O O . VAL B 1 93 ? 3.094 -13.367 -11.891 1 98.88 93 VAL B O 1
ATOM 1620 N N . GLU B 1 94 ? 4.32 -11.945 -13.172 1 98.81 94 GLU B N 1
ATOM 1621 C CA . GLU B 1 94 ? 5.391 -12.898 -13.469 1 98.81 94 GLU B CA 1
ATOM 1622 C C . GLU B 1 94 ? 6.762 -12.258 -13.266 1 98.81 94 GLU B C 1
ATOM 1624 O O . GLU B 1 94 ? 6.977 -11.109 -13.641 1 98.81 94 GLU B O 1
ATOM 1629 N N . ASN B 1 95 ? 7.664 -12.992 -12.602 1 98.75 95 ASN B N 1
ATOM 1630 C CA . ASN B 1 95 ? 9.07 -12.609 -12.594 1 98.75 95 ASN B CA 1
ATOM 1631 C C . ASN B 1 95 ? 9.82 -13.195 -13.789 1 98.75 95 ASN B C 1
ATOM 1633 O O . ASN B 1 95 ? 10.359 -14.305 -13.703 1 98.75 95 ASN B O 1
ATOM 1637 N N . ASP B 1 96 ? 9.883 -12.391 -14.766 1 98.25 96 ASP B N 1
ATOM 1638 C CA . ASP B 1 96 ? 10.555 -12.828 -15.984 1 98.25 96 ASP B CA 1
ATOM 1639 C C . ASP B 1 96 ? 12 -12.344 -16.016 1 98.25 96 ASP B C 1
ATOM 1641 O O . ASP B 1 96 ? 12.617 -12.312 -17.078 1 98.25 96 ASP B O 1
ATOM 1645 N N . GLY B 1 97 ? 12.484 -11.828 -14.914 1 96.81 97 GLY B N 1
ATOM 1646 C CA . GLY B 1 97 ? 13.867 -11.383 -14.797 1 96.81 97 GLY B CA 1
ATOM 1647 C C . GLY B 1 97 ? 14.781 -12.422 -14.18 1 96.81 97 GLY B C 1
ATOM 1648 O O . GLY B 1 97 ? 14.453 -13.609 -14.148 1 96.81 97 GLY B O 1
ATOM 1649 N N . GLN B 1 98 ? 15.938 -11.891 -13.75 1 96.88 98 GLN B N 1
ATOM 1650 C CA . GLN B 1 98 ? 16.969 -12.805 -13.258 1 96.88 98 GLN B CA 1
ATOM 1651 C C . GLN B 1 98 ? 17.172 -12.633 -11.75 1 96.88 98 GLN B C 1
ATOM 1653 O O . GLN B 1 98 ? 17.891 -13.414 -11.125 1 96.88 98 GLN B O 1
ATOM 1658 N N . GLU B 1 99 ? 16.547 -11.602 -11.242 1 97.69 99 GLU B N 1
ATOM 1659 C CA . GLU B 1 99 ? 16.641 -11.336 -9.812 1 97.69 99 GLU B CA 1
ATOM 1660 C C . GLU B 1 99 ? 15.289 -11.469 -9.125 1 97.69 99 GLU B C 1
ATOM 1662 O O . GLU B 1 99 ? 14.25 -11.5 -9.797 1 97.69 99 GLU B O 1
ATOM 1667 N N . ARG B 1 100 ? 15.297 -11.516 -7.848 1 98.5 100 ARG B N 1
ATOM 1668 C CA . ARG B 1 100 ? 14.07 -11.609 -7.062 1 98.5 100 ARG B CA 1
ATOM 1669 C C . ARG B 1 100 ? 13.188 -10.383 -7.281 1 98.5 100 ARG B C 1
ATOM 1671 O O . ARG B 1 100 ? 13.68 -9.258 -7.328 1 98.5 100 ARG B O 1
ATOM 1678 N N . LEU B 1 101 ? 11.914 -10.68 -7.449 1 98.81 101 LEU B N 1
ATOM 1679 C CA . LEU B 1 101 ? 10.898 -9.633 -7.461 1 98.81 101 LEU B CA 1
ATOM 1680 C C . LEU B 1 101 ? 10.172 -9.57 -6.121 1 98.81 101 LEU B C 1
ATOM 1682 O O . LEU B 1 101 ? 9.648 -10.578 -5.645 1 98.81 101 LEU B O 1
A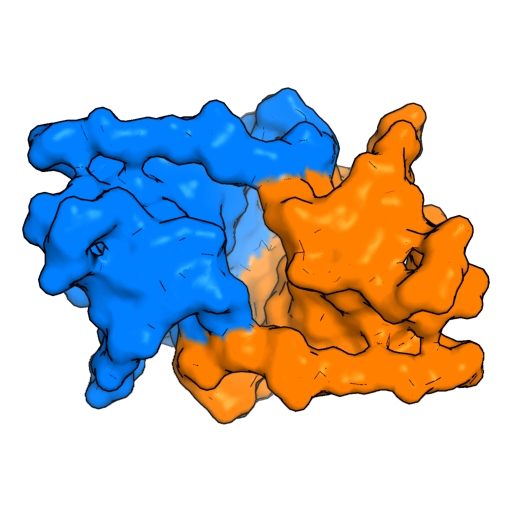TOM 1686 N N . THR B 1 102 ? 10.211 -8.414 -5.441 1 98.88 102 THR B N 1
ATOM 1687 C CA . THR B 1 102 ? 9.578 -8.203 -4.141 1 98.88 102 THR B CA 1
ATOM 1688 C C . THR B 1 102 ? 8.578 -7.059 -4.203 1 98.88 102 THR B C 1
ATOM 1690 O O . THR B 1 102 ? 8.898 -5.969 -4.688 1 98.88 102 THR B O 1
ATOM 1693 N N . PHE B 1 103 ? 7.328 -7.383 -3.744 1 98.81 103 PHE B N 1
ATOM 1694 C CA . PHE B 1 103 ? 6.324 -6.328 -3.766 1 98.81 103 PHE B CA 1
ATOM 1695 C C . PHE B 1 103 ? 5.395 -6.438 -2.562 1 98.81 103 PHE B C 1
ATOM 1697 O O . PHE B 1 103 ? 5.238 -7.52 -1.988 1 98.81 103 PHE B O 1
ATOM 1704 N N . LEU B 1 104 ? 4.879 -5.277 -2.156 1 98.75 104 LEU B N 1
ATOM 1705 C CA . LEU B 1 104 ? 3.803 -5.219 -1.174 1 98.75 104 LEU B CA 1
ATOM 1706 C C . LEU B 1 104 ? 2.455 -5.52 -1.823 1 98.75 104 LEU B C 1
ATOM 1708 O O . LEU B 1 104 ? 2.174 -5.043 -2.926 1 98.75 104 LEU B O 1
ATOM 1712 N N . THR B 1 105 ? 1.648 -6.277 -1.146 1 98.44 105 THR B N 1
ATOM 1713 C CA . THR B 1 105 ? 0.283 -6.555 -1.579 1 98.44 105 THR B CA 1
ATOM 1714 C C . THR B 1 105 ? -0.724 -6.055 -0.548 1 98.44 105 THR B C 1
ATOM 1716 O O . THR B 1 105 ? -0.544 -6.258 0.654 1 98.44 105 THR B O 1
ATOM 1719 N N . VAL B 1 106 ? -1.77 -5.395 -1.048 1 98.38 106 VAL B N 1
ATOM 1720 C CA . VAL B 1 106 ? -2.904 -4.98 -0.229 1 98.38 106 VAL B CA 1
ATOM 1721 C C . VAL B 1 106 ? -4.203 -5.48 -0.859 1 98.38 106 VAL B C 1
ATOM 1723 O O . VAL B 1 106 ? -4.422 -5.312 -2.062 1 98.38 106 VAL B O 1
ATOM 1726 N N . ILE B 1 107 ? -5.008 -6.137 -0.053 1 98.38 107 ILE B N 1
ATOM 1727 C CA . ILE B 1 107 ? -6.289 -6.656 -0.518 1 98.38 107 ILE B CA 1
ATOM 1728 C C . ILE B 1 107 ? -7.41 -6.152 0.387 1 98.38 107 ILE B C 1
ATOM 1730 O O . ILE B 1 107 ? -7.289 -6.184 1.614 1 98.38 107 ILE B O 1
ATOM 1734 N N . ALA B 1 108 ? -8.438 -5.664 -0.173 1 98 108 ALA B N 1
ATOM 1735 C CA . ALA B 1 108 ? -9.578 -5.195 0.601 1 98 108 ALA B CA 1
ATOM 1736 C C . ALA B 1 108 ? -10.891 -5.625 -0.049 1 98 108 ALA B C 1
ATOM 1738 O O . ALA B 1 108 ? -11.094 -5.426 -1.25 1 98 108 ALA B O 1
ATOM 1739 N N . PRO B 1 109 ? -11.875 -6.27 0.644 1 97.44 109 PRO B N 1
ATOM 1740 C CA . PRO B 1 109 ? -11.672 -6.727 2.021 1 97.44 109 PRO B CA 1
ATOM 1741 C C . PRO B 1 109 ? -10.68 -7.879 2.119 1 97.44 109 PRO B C 1
ATOM 1743 O O . PRO B 1 109 ? -10.219 -8.391 1.096 1 97.44 109 PRO B O 1
ATOM 1746 N N . ALA B 1 110 ? -10.234 -8.109 3.375 1 95.75 110 ALA B N 1
ATOM 1747 C CA . ALA B 1 110 ? -9.305 -9.211 3.586 1 95.75 110 ALA B CA 1
ATOM 1748 C C . ALA B 1 110 ? -9.914 -10.539 3.148 1 95.75 110 ALA B C 1
ATOM 1750 O O . ALA B 1 110 ? -11.117 -10.766 3.34 1 95.75 110 ALA B O 1
ATOM 1751 N N . PRO B 1 111 ? -9.078 -11.398 2.521 1 90.44 111 PRO B N 1
ATOM 1752 C CA . PRO B 1 111 ? -9.602 -12.734 2.225 1 90.44 111 PRO B CA 1
ATOM 1753 C C . PRO B 1 111 ? -10.008 -13.5 3.48 1 90.44 111 PRO B C 1
ATOM 1755 O O . PRO B 1 111 ? -9.461 -13.258 4.559 1 90.44 111 PRO B O 1
ATOM 1758 N N . PRO B 1 112 ? -11.062 -14.258 3.301 1 80.19 112 PRO B N 1
ATOM 1759 C CA . PRO B 1 112 ? -11.469 -15.055 4.461 1 80.19 112 PRO B CA 1
ATOM 1760 C C . PRO B 1 112 ? -10.367 -15.984 4.953 1 80.19 112 PRO B C 1
ATOM 1762 O O . PRO B 1 112 ? -9.547 -16.453 4.16 1 80.19 112 PRO B O 1
ATOM 1765 N N . SER B 1 113 ? -9.992 -15.859 6.285 1 62.31 113 SER B N 1
ATOM 1766 C CA . SER B 1 113 ? -9 -16.766 6.844 1 62.31 113 SER B CA 1
ATOM 1767 C C . SER B 1 113 ? -9.383 -18.219 6.613 1 62.31 113 SER B C 1
ATOM 1769 O O . SER B 1 113 ? -10.57 -18.547 6.562 1 62.31 113 SER B O 1
#

Secondary structure (DSSP, 8-state):
-PPEES-SEE-GGGG----SSS-EEEEEEE-SS-EEEEEEE-TT-EEEEE--TT-EEEEEEEES-EEEEETTEEEEE-TT-EEEE-TT--EEEE--SSS-EEEEEEEESPPP-/-PPEES-SEE-GGGG----SSS-EEEEEEE-SS-EEEEEEE-TT-EEEEE--TT-EEEEEEEES-EEEEETTEEEEE-TT-EEEE-TT--EEEE--SSS-EEEEEEEESPPP-

InterPro domains:
  IPR011051 RmlC-like cupin domain superfamily [SSF51182] (26-112)
  IPR013096 Cupin 2, conserved barrel [PF07883] (40-106)
  IPR014710 RmlC-like jelly roll fold [G3DSA:2.60.120.10] (1-112)
  IPR051610 Glucose-6-phosphate isomerase/Oxalate decarboxylase [PTHR35848] (24-110)

Solvent-accessible surface area (backbone atoms only — not comparable to full-atom values): 11534 Å² total; per-residue (Å²): 127,81,68,47,71,82,60,47,72,41,54,62,73,82,70,66,54,85,33,91,87,49,70,34,75,46,79,46,34,34,44,78,39,30,28,37,30,42,38,22,26,29,54,73,33,66,47,71,76,43,66,37,77,78,27,35,37,36,40,35,29,66,36,45,39,30,40,36,35,42,64,93,44,73,47,78,45,37,59,62,29,35,37,48,30,54,48,59,37,40,29,31,38,34,17,80,44,87,48,56,21,31,29,41,38,39,30,20,40,25,74,83,130,128,82,68,48,70,83,62,48,72,41,55,64,72,81,69,65,54,82,34,90,88,48,70,34,76,48,78,48,35,34,44,76,38,31,28,37,28,41,38,22,26,28,54,71,32,67,47,72,76,44,66,38,77,75,27,34,36,36,40,36,28,66,36,45,38,31,40,36,35,40,63,93,43,73,46,79,44,36,59,62,29,35,37,48,30,53,48,61,36,39,28,32,38,34,16,81,45,87,47,55,22,32,28,39,37,40,30,20,40,25,74,82,130

pLDDT: mean 95.29, std 8.74, range [44.88, 98.88]

Foldseek 3Di:
DDKDAPDDDDDQVVVDDDDPPAKDKAWHIADQFKTKIKIKDAAFYKFDKDFAQPKKKKKAWQAAWWWKDWAPDIDIDHHGDMDTHGHPIIMMIHRNDHGMTMIMMMMTRYPDD/DDKDAPDDDDDQVVVDDDDPPAKDKAWHIADQFKTKIKIKDAAFYKFDKDFAQPKKKKKAWQAAWWWKDWAPDIDIDHHGDMDTHGHPIIMMIHRNDHGMTMIMMMMTRYPDD

Radius of gyration: 16.64 Å; Cα contacts (8 Å, |Δi|>4): 661; chains: 2; bounding box: 37×50×43 Å

Sequence (226 aa):
MREKREGYFVRPLDHAQVRPEKPFKHTFFQSERLLAGLNCLAPGQAQPLHDHADQDKFYLVLEGEGTFTVGDSRRRCGPGELILAPAGVPHGVENDGQERLTFLTVIAPAPPSMREKREGYFVRPLDHAQVRPEKPFKHTFFQSERLLAGLNCLAPGQAQPLHDHADQDKFYLVLEGEGTFTVGDSRRRCGPGELILAPAGVPHGVENDGQERLTFLTVIAPAPPS

Nearest PDB structures (foldseek):
  2dct-assembly1_A  TM=9.404E-01  e=7.342E-11  Thermus thermophilus HB8
  5fq0-assembly1_A  TM=8.616E-01  e=2.760E-08  Halomonas sp.
  5fq0-assembly2_D  TM=8.637E-01  e=7.789E-08  Halomonas sp.
  5fpz-assembly1_A-2  TM=9.004E-01  e=2.957E-07  Yersinia enterocolitica subsp. enterocolitica 8081
  5fpx-assembly1_A  TM=8.558E-01  e=2.310E-07  Yersinia enterocolitica subsp. enterocolitica 8081

Organism: NCBI:txid1204385